Protein AF-A0A6A3MGY8-F1 (afdb_monomer)

Solvent-accessible surface area (backbone atoms only — not comparable to full-atom values): 13349 Å² total; per-residue (Å²): 135,86,80,71,83,71,54,67,68,62,52,30,49,70,47,16,52,57,43,25,58,53,45,18,54,54,49,41,52,39,61,34,46,89,49,63,68,60,28,50,51,50,48,53,50,50,52,51,53,49,49,52,50,51,54,49,52,46,49,52,52,48,51,54,52,52,56,51,48,56,52,49,55,51,58,50,54,75,68,49,79,80,91,70,89,82,92,78,92,76,94,71,95,71,90,69,69,61,62,59,50,51,53,52,51,52,52,51,51,51,52,47,50,55,49,48,55,52,52,36,44,51,51,48,47,44,52,54,29,42,55,55,17,51,59,48,14,52,53,46,24,53,48,47,52,65,77,48,54,86,36,72,82,53,39,76,51,39,72,96,78,62,83,77,47,74,64,59,56,50,55,48,52,51,53,36,49,52,53,50,49,49,47,53,53,51,47,55,51,50,52,51,51,48,53,50,53,37,45,75,67,69,52,67,77,64,79,70,84,80,48,62,69,56,49,51,50,52,50,52,50,49,48,52,48,52,51,47,52,52,51,56,76,71,72,118

Radius of gyration: 27.04 Å; Cα contacts (8 Å, |Δi|>4): 137; chains: 1; bounding box: 71×33×88 Å

Mean predicted aligned error: 12.29 Å

Structure (mmCIF, N/CA/C/O backbone):
data_AF-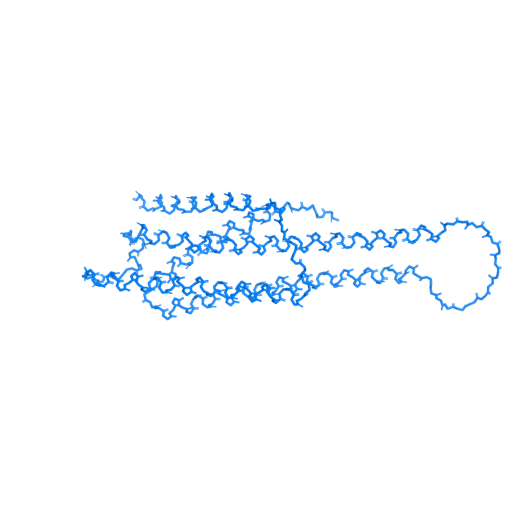A0A6A3MGY8-F1
#
_entry.id   AF-A0A6A3MGY8-F1
#
loop_
_atom_site.group_PDB
_atom_site.id
_atom_site.type_symbol
_atom_site.label_atom_id
_atom_site.label_alt_id
_atom_site.label_comp_id
_atom_site.label_asym_id
_atom_site.label_entity_id
_atom_site.label_seq_id
_atom_site.pdbx_PDB_ins_code
_atom_site.Cartn_x
_atom_site.Cartn_y
_atom_site.Cartn_z
_atom_site.occupancy
_atom_site.B_iso_or_equiv
_atom_site.auth_seq_id
_atom_site.auth_comp_id
_atom_site.auth_asym_id
_atom_site.auth_atom_id
_atom_site.pdbx_PDB_model_num
ATOM 1 N N . MET A 1 1 ? -9.028 15.185 25.718 1.00 32.03 1 MET A N 1
ATOM 2 C CA . MET A 1 1 ? -8.570 15.565 24.361 1.00 32.03 1 MET A CA 1
ATOM 3 C C . MET A 1 1 ? -9.401 14.822 23.317 1.00 32.03 1 MET A C 1
ATOM 5 O O . MET A 1 1 ? -9.242 13.617 23.163 1.00 32.03 1 MET A O 1
ATOM 9 N N . LYS A 1 2 ? -10.343 15.509 22.655 1.00 36.09 2 LYS A N 1
ATOM 10 C CA . LYS A 1 2 ? -11.139 14.957 21.544 1.00 36.09 2 LYS A CA 1
ATOM 11 C C . LYS A 1 2 ? -10.219 14.821 20.324 1.00 36.09 2 LYS A C 1
ATOM 13 O O . LYS A 1 2 ? -9.968 15.813 19.646 1.00 36.09 2 LYS A O 1
ATOM 18 N N . LYS A 1 3 ? -9.669 13.630 20.059 1.00 41.34 3 LY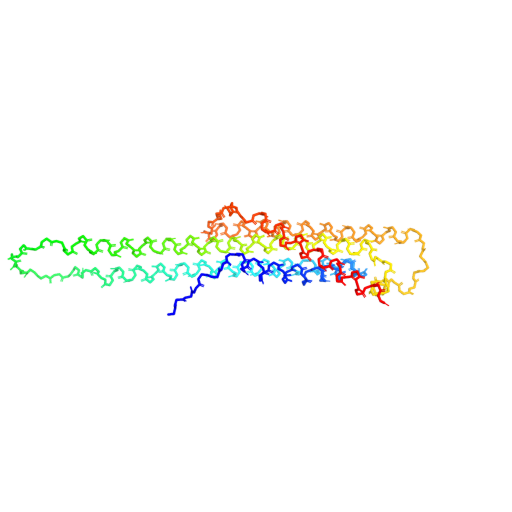S A N 1
ATOM 19 C CA . LYS A 1 3 ? -8.982 13.364 18.784 1.00 41.34 3 LYS A CA 1
ATOM 20 C C . LYS A 1 3 ? -10.039 13.405 17.681 1.00 41.34 3 LYS A C 1
ATOM 22 O O . LYS A 1 3 ? -10.842 12.488 17.545 1.00 41.34 3 LYS A O 1
ATOM 27 N N . ARG A 1 4 ? -10.074 14.536 16.977 1.00 43.31 4 ARG A N 1
ATOM 28 C CA . ARG A 1 4 ? -10.903 14.810 15.804 1.00 43.31 4 ARG A CA 1
ATOM 29 C C . ARG A 1 4 ? -10.720 13.665 14.808 1.00 43.31 4 ARG A C 1
ATOM 31 O O . ARG A 1 4 ? -9.591 13.306 14.486 1.00 43.31 4 ARG A O 1
ATOM 38 N N . ILE A 1 5 ? -11.832 13.093 14.370 1.00 48.16 5 ILE A N 1
ATOM 39 C CA . ILE A 1 5 ? -11.904 12.072 13.326 1.00 48.16 5 ILE A CA 1
ATOM 40 C C . ILE A 1 5 ? -11.185 12.640 12.086 1.00 48.16 5 ILE A C 1
ATOM 42 O O . ILE A 1 5 ? -11.682 13.573 11.458 1.00 48.16 5 ILE A O 1
ATOM 46 N N . ARG A 1 6 ? -9.969 12.159 11.783 1.00 60.69 6 ARG A N 1
ATOM 47 C CA . ARG A 1 6 ? -9.237 12.536 10.562 1.00 60.69 6 ARG A CA 1
ATOM 48 C C . ARG A 1 6 ? -9.955 11.836 9.411 1.00 60.69 6 ARG A C 1
ATOM 50 O O . ARG A 1 6 ? -10.159 10.632 9.482 1.00 60.69 6 ARG A O 1
ATOM 57 N N . SER A 1 7 ? -10.431 12.576 8.411 1.00 79.81 7 SER A N 1
ATOM 58 C CA . SER A 1 7 ? -11.196 12.007 7.288 1.00 79.81 7 SER A CA 1
ATOM 59 C C . SER A 1 7 ? -10.481 10.787 6.687 1.00 79.81 7 SER A C 1
ATOM 61 O O . SER A 1 7 ? -9.269 10.850 6.481 1.00 79.81 7 SER A O 1
ATOM 63 N N . ILE A 1 8 ? -11.218 9.704 6.392 1.00 78.94 8 ILE A N 1
ATOM 64 C CA . ILE A 1 8 ? -10.682 8.496 5.727 1.00 78.94 8 ILE A CA 1
ATOM 65 C C . ILE A 1 8 ? -9.918 8.891 4.454 1.00 78.94 8 ILE A C 1
ATOM 67 O O . ILE A 1 8 ? -8.829 8.399 4.203 1.00 78.94 8 ILE A O 1
ATOM 71 N N . ARG A 1 9 ? -10.413 9.892 3.718 1.00 82.38 9 ARG A N 1
ATOM 72 C CA . ARG A 1 9 ? -9.752 10.419 2.515 1.00 82.38 9 ARG A CA 1
ATOM 73 C C . ARG A 1 9 ? -8.361 10.993 2.797 1.00 82.38 9 ARG A C 1
ATOM 75 O O . ARG A 1 9 ? -7.424 10.725 2.061 1.00 82.38 9 ARG A O 1
ATOM 82 N N . VAL A 1 1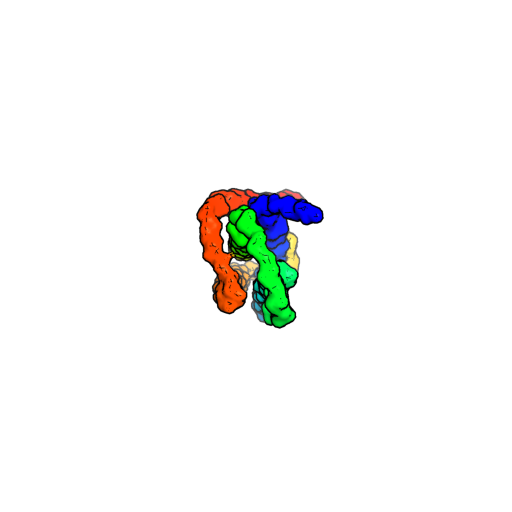0 ? -8.213 11.755 3.882 1.00 82.81 10 VAL A N 1
ATOM 83 C CA . VAL A 1 10 ? -6.921 12.338 4.298 1.00 82.81 10 VAL A CA 1
ATOM 84 C C . VAL A 1 10 ? -5.961 11.250 4.775 1.00 82.81 10 VAL A C 1
ATOM 86 O O . VAL A 1 10 ? -4.752 11.364 4.610 1.00 82.81 10 VAL A O 1
ATOM 89 N N . MET A 1 11 ? -6.494 10.198 5.392 1.00 84.00 11 MET A N 1
ATOM 90 C CA . MET A 1 11 ? -5.731 9.011 5.757 1.00 84.00 11 MET A CA 1
ATOM 91 C C . MET A 1 11 ? -5.192 8.322 4.489 1.00 84.00 11 MET A C 1
ATOM 93 O O . MET A 1 11 ? -3.976 8.206 4.375 1.00 84.00 11 MET A O 1
ATOM 97 N N . CYS A 1 12 ? -6.038 8.030 3.495 1.00 82.38 12 CYS A N 1
ATOM 98 C CA . CYS A 1 12 ? -5.612 7.429 2.225 1.00 82.38 12 CYS A CA 1
ATOM 99 C C . CYS A 1 12 ? -4.591 8.278 1.455 1.00 82.38 12 CYS A C 1
ATOM 101 O O . CYS A 1 12 ? -3.660 7.715 0.902 1.00 82.38 12 CYS A O 1
ATOM 103 N N . ILE A 1 13 ? -4.713 9.612 1.448 1.00 82.94 13 ILE A N 1
ATOM 104 C CA . ILE A 1 13 ? -3.703 10.493 0.825 1.00 82.94 13 ILE A CA 1
ATOM 105 C C . ILE A 1 13 ? -2.345 10.341 1.518 1.00 82.94 13 ILE A C 1
ATOM 107 O O . ILE A 1 13 ? -1.324 10.216 0.855 1.00 82.94 13 ILE A O 1
ATOM 111 N N . LEU A 1 14 ? -2.332 10.354 2.854 1.00 84.81 14 LEU A N 1
ATOM 112 C CA . LEU A 1 14 ? -1.093 10.353 3.635 1.00 84.81 14 LEU A CA 1
ATOM 113 C C . LEU A 1 14 ? -0.379 9.002 3.681 1.00 84.81 14 LEU A C 1
ATOM 115 O O . LEU A 1 14 ? 0.791 8.977 4.043 1.00 84.81 14 LEU A O 1
ATOM 119 N N . VAL A 1 15 ? -1.070 7.916 3.348 1.00 84.81 15 VAL A N 1
ATOM 120 C CA . VAL A 1 15 ? -0.456 6.593 3.181 1.00 84.81 15 VAL A CA 1
ATOM 121 C C . VAL A 1 15 ? -0.160 6.356 1.706 1.00 84.81 15 VAL A C 1
ATOM 123 O O . VAL A 1 15 ? 0.994 6.244 1.326 1.00 84.81 15 VAL A O 1
ATOM 126 N N . GLY A 1 16 ? -1.180 6.434 0.854 1.00 83.19 16 GLY A N 1
ATOM 127 C CA . GLY A 1 16 ? -1.066 6.049 -0.543 1.00 83.19 16 GLY A CA 1
ATOM 128 C C . GLY A 1 16 ? -0.133 6.923 -1.386 1.00 83.19 16 GLY A C 1
ATOM 129 O O . GLY A 1 16 ? 0.594 6.387 -2.211 1.00 83.19 16 GLY A O 1
ATOM 130 N N . VAL A 1 17 ? -0.110 8.252 -1.205 1.00 83.56 17 VAL A N 1
ATOM 131 C CA . VAL A 1 17 ? 0.756 9.116 -2.039 1.00 83.56 17 VAL A CA 1
ATOM 132 C C . VAL A 1 17 ? 2.243 8.862 -1.759 1.00 83.56 17 VAL A C 1
ATOM 134 O O . VAL A 1 17 ? 2.977 8.621 -2.719 1.00 83.56 17 VAL A O 1
ATOM 137 N N . PRO A 1 18 ? 2.718 8.869 -0.495 1.00 84.81 18 PRO A N 1
ATOM 138 C CA . PRO A 1 18 ? 4.096 8.488 -0.197 1.00 84.81 18 PRO A CA 1
ATOM 139 C C . PRO A 1 18 ? 4.448 7.070 -0.650 1.00 84.81 18 PRO A C 1
ATOM 141 O O . PRO A 1 18 ? 5.521 6.910 -1.227 1.00 84.81 18 PRO A O 1
ATOM 144 N N . THR A 1 19 ? 3.560 6.084 -0.448 1.00 87.12 19 THR A N 1
ATOM 145 C CA . THR A 1 19 ? 3.790 4.699 -0.893 1.00 87.12 19 THR A CA 1
ATOM 146 C C . THR A 1 19 ? 4.026 4.654 -2.402 1.00 87.12 19 THR A C 1
ATOM 148 O O . THR A 1 19 ? 5.081 4.194 -2.822 1.00 87.12 19 THR A O 1
ATOM 151 N N . VAL A 1 20 ? 3.149 5.253 -3.230 1.00 84.44 20 VAL A N 1
ATOM 152 C CA . VAL A 1 20 ? 3.359 5.286 -4.693 1.00 84.44 20 VAL A CA 1
ATOM 153 C C . VAL A 1 20 ? 4.719 5.892 -5.050 1.00 84.44 20 VAL A C 1
ATOM 155 O O . VAL A 1 20 ? 5.437 5.342 -5.885 1.00 84.44 20 VAL A O 1
ATOM 158 N N . LEU A 1 21 ? 5.082 7.028 -4.448 1.00 83.25 21 LEU A N 1
ATOM 159 C CA . LEU A 1 21 ? 6.309 7.746 -4.800 1.00 83.25 21 LEU A CA 1
ATOM 160 C C . LEU A 1 21 ? 7.573 6.980 -4.394 1.00 83.25 21 LEU A C 1
ATOM 162 O O . LEU A 1 21 ? 8.485 6.858 -5.208 1.00 83.25 21 LEU A O 1
ATOM 166 N N . ILE A 1 22 ? 7.634 6.466 -3.165 1.00 85.81 22 ILE A N 1
ATOM 167 C CA . ILE A 1 22 ? 8.816 5.769 -2.640 1.00 85.81 22 ILE A CA 1
ATOM 168 C C . ILE A 1 22 ? 8.974 4.409 -3.325 1.00 85.81 22 ILE A C 1
ATOM 170 O O . ILE A 1 22 ? 10.058 4.099 -3.827 1.00 85.81 22 ILE A O 1
ATOM 174 N N . ASP A 1 23 ? 7.893 3.638 -3.427 1.00 86.56 23 ASP A N 1
ATOM 175 C CA . ASP A 1 23 ? 7.941 2.294 -3.998 1.00 86.56 23 ASP A CA 1
ATOM 176 C C . ASP A 1 23 ? 8.249 2.321 -5.484 1.00 86.56 23 ASP A C 1
ATOM 178 O O . ASP A 1 23 ? 8.998 1.472 -5.963 1.00 86.56 23 ASP A O 1
ATOM 182 N N . THR A 1 24 ? 7.738 3.313 -6.223 1.00 83.75 24 THR A N 1
ATOM 183 C CA . THR A 1 24 ? 8.068 3.435 -7.649 1.00 83.75 24 THR A CA 1
ATOM 184 C C . THR A 1 24 ? 9.578 3.568 -7.826 1.00 83.75 24 THR A C 1
ATOM 186 O O . THR A 1 24 ? 10.160 2.868 -8.652 1.00 83.75 24 THR A O 1
ATOM 189 N N . GLN A 1 25 ? 10.231 4.419 -7.029 1.00 83.44 25 GLN A N 1
ATOM 190 C CA . GLN A 1 25 ? 11.680 4.607 -7.120 1.00 83.44 25 GLN A CA 1
ATOM 191 C C . GLN A 1 25 ? 12.437 3.344 -6.710 1.00 83.44 25 GLN A C 1
ATOM 193 O O . GLN A 1 25 ? 13.367 2.921 -7.397 1.00 83.44 25 GLN A O 1
ATOM 198 N N . ALA A 1 26 ? 12.013 2.699 -5.626 1.00 84.69 26 ALA A N 1
ATOM 199 C CA . ALA A 1 26 ? 12.670 1.499 -5.138 1.00 84.69 26 ALA A CA 1
ATOM 200 C C . ALA A 1 26 ? 12.542 0.323 -6.133 1.00 84.69 26 ALA A C 1
ATOM 202 O O . ALA A 1 26 ? 13.524 -0.372 -6.402 1.00 84.69 26 ALA A O 1
ATOM 203 N N . ARG A 1 27 ? 11.374 0.154 -6.770 1.00 83.69 27 ARG A N 1
ATOM 204 C CA . ARG A 1 27 ? 11.143 -0.866 -7.808 1.00 83.69 27 ARG A CA 1
ATOM 205 C C . ARG A 1 27 ? 11.904 -0.562 -9.100 1.00 83.69 27 ARG A C 1
ATOM 207 O O . ARG A 1 27 ? 12.469 -1.484 -9.683 1.00 83.69 27 ARG A O 1
ATOM 214 N N . ILE A 1 28 ? 12.016 0.707 -9.508 1.00 81.31 28 ILE A N 1
ATOM 215 C CA . ILE A 1 28 ? 12.873 1.119 -10.636 1.00 81.31 28 ILE A CA 1
ATOM 216 C C . ILE A 1 28 ? 14.336 0.721 -10.392 1.00 81.31 28 ILE A C 1
ATOM 218 O O . ILE A 1 28 ? 14.987 0.197 -11.296 1.00 81.31 28 ILE A O 1
ATOM 222 N N . VAL A 1 29 ? 14.847 0.923 -9.172 1.00 80.75 29 VAL A N 1
ATOM 223 C CA . VAL A 1 29 ? 16.209 0.510 -8.802 1.00 80.75 29 VAL A CA 1
ATOM 224 C C . VAL A 1 29 ? 16.357 -1.010 -8.872 1.00 80.75 29 VAL A C 1
ATOM 226 O O . VAL A 1 29 ? 17.306 -1.479 -9.498 1.00 80.75 29 VAL A O 1
ATOM 229 N N . LEU A 1 30 ? 15.414 -1.778 -8.306 1.00 81.12 30 LEU A N 1
ATOM 230 C CA . LEU A 1 30 ? 15.434 -3.249 -8.334 1.00 81.12 30 LEU A CA 1
ATOM 231 C C . LEU A 1 30 ? 15.401 -3.810 -9.764 1.00 81.12 30 LEU A C 1
ATOM 233 O O . LEU A 1 30 ? 16.219 -4.660 -10.110 1.00 81.12 30 LEU A O 1
ATOM 237 N N . LEU A 1 31 ? 14.513 -3.292 -10.616 1.00 76.69 31 LEU A N 1
ATOM 238 C CA . LEU A 1 31 ? 14.403 -3.662 -12.035 1.00 76.69 31 LEU A CA 1
ATOM 239 C C . LEU A 1 31 ? 15.609 -3.194 -12.870 1.00 76.69 31 LEU A C 1
ATOM 241 O O . LEU A 1 31 ? 15.845 -3.677 -13.980 1.00 76.69 31 LEU A O 1
ATOM 245 N N . GLY A 1 32 ? 16.373 -2.235 -12.353 1.00 70.00 32 GLY A N 1
ATOM 246 C CA . GLY A 1 32 ? 17.630 -1.777 -12.923 1.00 70.00 32 GLY A CA 1
ATOM 247 C C . GLY A 1 32 ? 18.851 -2.602 -12.514 1.00 70.00 32 GLY A C 1
ATOM 248 O O . GLY A 1 32 ? 19.909 -2.457 -13.127 1.00 70.00 32 GLY A O 1
ATOM 249 N N . MET A 1 33 ? 18.754 -3.452 -11.487 1.00 73.06 33 MET A N 1
ATOM 250 C CA . MET A 1 33 ? 19.914 -4.180 -10.976 1.00 73.06 33 MET A CA 1
ATOM 251 C C . MET A 1 33 ? 20.448 -5.186 -11.998 1.00 73.06 33 MET A C 1
ATOM 253 O O . MET A 1 33 ? 19.713 -5.953 -12.613 1.00 73.06 33 MET A O 1
ATOM 257 N N . LYS A 1 34 ? 21.777 -5.237 -12.119 1.00 66.12 34 LYS A N 1
ATOM 258 C CA . LYS A 1 34 ? 22.478 -6.166 -13.017 1.00 66.12 34 LYS A CA 1
ATOM 259 C C . LYS A 1 34 ? 22.382 -7.629 -12.561 1.00 66.12 34 LYS A C 1
ATOM 261 O O . LYS A 1 34 ? 22.431 -8.528 -13.394 1.00 66.12 34 LYS A O 1
ATOM 266 N N . ASN A 1 35 ? 22.298 -7.868 -11.251 1.00 75.44 35 ASN A N 1
ATOM 267 C CA . ASN A 1 35 ? 22.223 -9.211 -10.683 1.00 75.44 35 ASN A CA 1
ATOM 268 C C . ASN A 1 35 ? 20.776 -9.550 -10.309 1.00 75.44 35 ASN A C 1
ATOM 270 O O . ASN A 1 35 ? 20.233 -8.992 -9.355 1.00 75.44 35 ASN A O 1
ATOM 274 N N . THR A 1 36 ? 20.198 -10.506 -11.030 1.00 73.81 36 THR A N 1
ATOM 275 C CA . THR A 1 36 ? 18.837 -11.017 -10.818 1.00 73.81 36 THR A CA 1
ATOM 276 C C . THR A 1 36 ? 18.640 -11.574 -9.422 1.00 73.81 36 THR A C 1
ATOM 278 O O . THR A 1 36 ? 17.610 -11.325 -8.806 1.00 73.81 36 THR A O 1
ATOM 281 N N . GLY A 1 37 ? 19.658 -12.245 -8.874 1.00 77.75 37 GLY A N 1
ATOM 282 C CA . GLY A 1 37 ? 19.619 -12.765 -7.511 1.00 77.75 37 GLY A CA 1
ATOM 283 C C . GLY A 1 37 ? 19.485 -11.651 -6.474 1.00 77.75 37 GLY A C 1
ATOM 284 O O . GLY A 1 37 ? 18.690 -11.764 -5.550 1.00 77.75 37 GLY A O 1
ATOM 285 N N . MET A 1 38 ? 20.196 -10.534 -6.655 1.00 80.38 38 MET A N 1
ATOM 286 C CA . MET A 1 38 ? 20.090 -9.388 -5.744 1.00 80.38 38 MET A CA 1
ATOM 287 C C . MET A 1 38 ? 18.752 -8.655 -5.888 1.00 80.38 38 MET A C 1
ATOM 289 O O . MET A 1 38 ? 18.190 -8.234 -4.881 1.00 80.38 38 MET A O 1
ATOM 293 N N . ALA A 1 39 ? 18.219 -8.541 -7.109 1.00 81.69 39 ALA A N 1
ATOM 294 C CA . ALA A 1 39 ? 16.891 -7.973 -7.343 1.00 81.69 39 ALA A CA 1
ATOM 295 C C . ALA A 1 39 ? 15.781 -8.834 -6.715 1.00 81.69 39 ALA A C 1
ATOM 297 O O . ALA A 1 39 ? 14.862 -8.310 -6.080 1.00 81.69 39 ALA A O 1
ATOM 298 N N . ALA A 1 40 ? 15.895 -10.160 -6.835 1.00 81.19 40 ALA A N 1
ATOM 299 C CA . ALA A 1 40 ? 14.987 -11.109 -6.203 1.00 81.19 40 ALA A CA 1
ATOM 300 C C . ALA A 1 40 ? 15.072 -11.018 -4.673 1.00 81.19 40 ALA A C 1
ATOM 302 O O . ALA A 1 40 ? 14.047 -10.857 -4.018 1.00 81.19 40 ALA A O 1
ATOM 303 N N . VAL A 1 41 ? 16.282 -11.023 -4.098 1.00 87.38 41 VAL A N 1
ATOM 304 C CA . VAL A 1 41 ? 16.487 -10.831 -2.650 1.00 87.38 41 VAL A CA 1
ATOM 305 C C . VAL A 1 41 ? 15.887 -9.506 -2.177 1.00 87.38 41 VAL A C 1
ATOM 307 O O . VAL A 1 41 ? 15.220 -9.486 -1.148 1.00 87.38 41 VAL A O 1
ATOM 310 N N . GLY A 1 42 ? 16.062 -8.417 -2.930 1.00 83.88 42 GLY A N 1
ATOM 311 C CA . GLY A 1 42 ? 15.450 -7.124 -2.618 1.00 83.88 42 GLY A CA 1
ATOM 312 C C . GLY A 1 42 ? 13.918 -7.161 -2.641 1.00 83.88 42 GLY A C 1
ATOM 313 O O . GLY A 1 42 ? 13.283 -6.600 -1.751 1.00 83.88 42 GLY A O 1
ATOM 314 N N . THR A 1 43 ? 13.331 -7.891 -3.594 1.00 85.75 43 THR A N 1
ATOM 315 C CA . THR A 1 43 ? 11.876 -8.111 -3.681 1.00 85.75 43 THR A CA 1
ATOM 316 C C . THR A 1 43 ? 11.359 -8.887 -2.466 1.00 85.75 43 THR A C 1
ATOM 318 O O . THR A 1 43 ? 10.398 -8.470 -1.825 1.00 85.75 43 THR A O 1
ATOM 321 N N . PHE A 1 44 ? 12.041 -9.967 -2.072 1.00 87.75 44 PHE A N 1
ATOM 322 C CA . PHE A 1 44 ? 11.687 -10.721 -0.864 1.00 87.75 44 PHE A CA 1
ATOM 323 C C . PHE A 1 44 ? 11.909 -9.922 0.428 1.00 87.75 44 PHE A C 1
ATOM 325 O O . PHE A 1 44 ? 11.151 -10.077 1.383 1.00 87.75 44 PHE A O 1
ATOM 332 N N . ALA A 1 45 ? 12.927 -9.061 0.476 1.00 88.19 45 ALA A N 1
ATOM 333 C CA . ALA A 1 45 ? 13.184 -8.205 1.629 1.00 88.19 45 ALA A CA 1
ATOM 334 C C . ALA A 1 45 ? 12.076 -7.157 1.820 1.00 88.19 45 ALA A C 1
ATOM 336 O O . ALA A 1 45 ? 11.633 -6.954 2.949 1.00 88.19 45 ALA A O 1
ATOM 337 N N . MET A 1 46 ? 11.597 -6.536 0.734 1.00 87.56 46 MET A N 1
ATOM 338 C CA . MET A 1 46 ? 10.431 -5.644 0.779 1.00 87.56 46 MET A CA 1
ATOM 339 C C . MET A 1 46 ? 9.192 -6.375 1.286 1.00 87.56 46 MET A C 1
ATOM 341 O O . MET A 1 46 ? 8.597 -5.938 2.266 1.00 87.56 46 MET A O 1
ATOM 345 N N . ALA A 1 47 ? 8.889 -7.533 0.701 1.00 86.69 47 ALA A N 1
ATOM 346 C CA . ALA A 1 47 ? 7.775 -8.379 1.114 1.00 86.69 47 ALA A CA 1
ATOM 347 C C . ALA A 1 47 ? 7.818 -8.731 2.609 1.00 86.69 47 ALA A C 1
ATOM 349 O O . ALA A 1 47 ? 6.819 -8.639 3.318 1.00 86.69 47 ALA A O 1
ATOM 350 N N . LEU A 1 48 ? 8.992 -9.105 3.128 1.00 88.25 48 LEU A N 1
ATOM 351 C CA . LEU A 1 48 ? 9.139 -9.428 4.544 1.00 88.25 48 LEU A CA 1
ATOM 352 C C . LEU A 1 48 ? 8.878 -8.209 5.437 1.00 88.25 48 LEU A C 1
ATOM 354 O O . LEU A 1 48 ? 8.223 -8.340 6.473 1.00 88.25 48 LEU A O 1
ATOM 358 N N . LEU A 1 49 ? 9.388 -7.034 5.056 1.00 87.62 49 LEU A N 1
ATOM 359 C CA . LEU A 1 49 ? 9.155 -5.794 5.797 1.00 87.62 49 LEU A CA 1
ATOM 360 C C . LEU A 1 49 ? 7.673 -5.420 5.799 1.00 87.62 49 LEU A C 1
ATOM 362 O O . LEU A 1 49 ? 7.146 -5.049 6.849 1.00 87.62 49 LEU A O 1
ATOM 366 N N . GLU A 1 50 ? 7.001 -5.575 4.664 1.00 85.44 50 GLU A N 1
ATOM 367 C CA . GLU A 1 50 ? 5.572 -5.322 4.520 1.00 85.44 50 GLU A CA 1
ATOM 368 C C . GLU A 1 50 ? 4.750 -6.225 5.450 1.00 85.44 50 GLU A C 1
ATOM 370 O O . GLU A 1 50 ? 4.004 -5.717 6.293 1.00 85.44 50 GLU A O 1
ATOM 375 N N . VAL A 1 51 ? 4.973 -7.548 5.412 1.00 85.81 51 VAL A N 1
ATOM 376 C CA . VAL A 1 51 ? 4.316 -8.508 6.320 1.00 85.81 51 VAL A CA 1
ATOM 377 C C . VAL A 1 51 ? 4.556 -8.125 7.779 1.00 85.81 51 VAL A C 1
ATOM 379 O O . VAL A 1 51 ? 3.616 -8.082 8.575 1.00 85.81 51 VAL A O 1
ATOM 382 N N . CYS A 1 52 ? 5.801 -7.811 8.152 1.00 86.50 52 CYS A N 1
ATOM 383 C CA . CYS A 1 52 ? 6.134 -7.406 9.518 1.00 86.50 52 CYS A CA 1
ATOM 384 C C . CYS A 1 52 ? 5.335 -6.170 9.955 1.00 86.50 52 CYS A C 1
ATOM 386 O O . CYS A 1 52 ? 4.794 -6.138 11.064 1.00 86.50 52 CYS A O 1
ATOM 388 N N . VAL A 1 53 ? 5.243 -5.156 9.091 1.00 87.00 53 VAL A N 1
ATOM 389 C CA . VAL A 1 53 ? 4.501 -3.922 9.370 1.00 87.00 53 VAL A CA 1
ATOM 390 C C . VAL A 1 53 ? 2.999 -4.190 9.449 1.00 87.00 53 VAL A C 1
ATOM 392 O O . VAL A 1 53 ? 2.359 -3.692 10.380 1.00 87.00 53 VAL A O 1
ATOM 395 N N . ARG A 1 54 ? 2.431 -4.994 8.542 1.00 85.00 54 ARG A N 1
ATOM 396 C CA . ARG A 1 54 ? 1.002 -5.348 8.554 1.00 85.00 54 ARG A CA 1
ATOM 397 C C . ARG A 1 54 ? 0.627 -6.123 9.812 1.00 85.00 54 ARG A C 1
ATOM 399 O O . ARG A 1 54 ? -0.257 -5.691 10.553 1.00 85.00 54 ARG A O 1
ATOM 406 N N . VAL A 1 55 ? 1.399 -7.152 10.167 1.00 85.00 55 VAL A N 1
ATOM 407 C CA . VAL A 1 55 ? 1.217 -7.909 11.417 1.00 85.00 55 VAL A CA 1
ATOM 408 C C . VAL A 1 55 ? 1.343 -7.003 12.645 1.00 85.00 55 VAL A C 1
ATOM 410 O O . VAL A 1 55 ? 0.518 -7.080 13.558 1.00 85.00 55 VAL A O 1
ATOM 413 N N . ALA A 1 56 ? 2.329 -6.101 12.678 1.00 85.81 56 ALA A N 1
ATOM 414 C CA . ALA A 1 56 ? 2.488 -5.160 13.784 1.00 85.81 56 ALA A CA 1
ATOM 415 C C . ALA A 1 56 ? 1.290 -4.200 13.906 1.00 85.81 56 ALA A C 1
ATOM 417 O O . ALA A 1 56 ? 0.788 -3.980 15.012 1.00 85.81 56 ALA A O 1
ATOM 418 N N . LYS A 1 57 ? 0.791 -3.649 12.789 1.00 86.19 57 LYS A N 1
ATOM 419 C CA . LYS A 1 57 ? -0.402 -2.786 12.772 1.00 86.19 57 LYS A CA 1
ATOM 420 C C . LYS A 1 57 ? -1.637 -3.548 13.257 1.00 86.19 57 LYS A C 1
ATOM 422 O O . LYS A 1 57 ? -2.344 -3.040 14.133 1.00 86.19 57 LYS A O 1
ATOM 427 N N . ALA A 1 58 ? -1.851 -4.764 12.760 1.00 85.00 58 ALA A N 1
ATOM 428 C CA . ALA A 1 58 ? -2.948 -5.636 13.166 1.00 85.00 58 ALA A CA 1
ATOM 429 C C . ALA A 1 58 ? -2.901 -5.925 14.673 1.00 85.00 58 ALA A C 1
ATOM 431 O O . ALA A 1 58 ? -3.882 -5.715 15.391 1.00 85.00 58 ALA A O 1
ATOM 432 N N . PHE A 1 59 ? -1.722 -6.289 15.186 1.00 85.25 59 PHE A N 1
ATOM 433 C CA . PHE A 1 59 ? -1.505 -6.518 16.611 1.00 85.25 59 PHE A CA 1
ATOM 434 C C . PHE A 1 59 ? -1.824 -5.273 17.447 1.00 85.25 59 PHE A C 1
ATOM 436 O O . PHE A 1 59 ? -2.524 -5.366 18.456 1.00 85.25 59 PHE A O 1
ATOM 443 N N . VAL A 1 60 ? -1.373 -4.089 17.021 1.00 87.25 60 VAL A N 1
ATOM 444 C CA . VAL A 1 60 ? -1.670 -2.821 17.706 1.00 87.25 60 VAL A CA 1
ATOM 445 C C . VAL A 1 60 ? -3.175 -2.535 17.730 1.00 87.25 60 VAL A C 1
ATOM 447 O O . VAL A 1 60 ? -3.695 -2.082 18.757 1.00 87.25 60 VAL A O 1
ATOM 450 N N . VAL A 1 61 ? -3.896 -2.802 16.636 1.00 84.81 61 VAL A N 1
ATOM 451 C CA . VAL A 1 61 ? -5.355 -2.628 16.568 1.00 84.81 61 VAL A CA 1
ATOM 452 C C . VAL A 1 61 ? -6.050 -3.585 17.533 1.00 84.81 61 VAL A C 1
ATOM 454 O O . VAL A 1 61 ? -6.779 -3.112 18.412 1.00 84.81 61 VAL A O 1
ATOM 457 N N . THR A 1 62 ? -5.770 -4.885 17.455 1.00 84.19 62 THR A N 1
ATOM 458 C CA . THR A 1 62 ? -6.374 -5.904 18.326 1.00 84.19 62 THR A CA 1
ATOM 459 C C . THR A 1 62 ? -6.062 -5.647 19.799 1.00 84.19 62 THR A C 1
ATOM 461 O O . THR A 1 62 ? -6.961 -5.663 20.644 1.00 84.19 62 THR A O 1
ATOM 464 N N . TYR A 1 63 ? -4.816 -5.291 20.119 1.00 85.81 63 TYR A N 1
ATOM 465 C CA . TYR A 1 63 ? -4.415 -4.909 21.471 1.00 85.81 63 TYR A CA 1
ATOM 466 C C . TYR A 1 63 ? -5.180 -3.676 21.974 1.00 85.81 63 TYR A C 1
ATOM 468 O O . TYR A 1 63 ? -5.633 -3.640 23.121 1.00 85.81 63 TYR A O 1
ATOM 476 N N . SER A 1 64 ? -5.381 -2.667 21.119 1.00 83.38 64 SER A N 1
ATOM 477 C CA . SER A 1 64 ? -6.123 -1.456 21.488 1.00 83.38 64 SER A CA 1
ATOM 478 C C . SER A 1 64 ? -7.606 -1.722 21.772 1.00 83.38 64 SER A C 1
ATOM 480 O O . SER A 1 64 ? -8.166 -1.105 22.685 1.00 83.38 64 SER A O 1
ATOM 482 N N . ILE A 1 65 ? -8.225 -2.654 21.036 1.00 84.19 65 ILE A N 1
ATOM 483 C CA . ILE A 1 65 ? -9.612 -3.086 21.245 1.00 84.19 65 ILE A CA 1
ATOM 484 C C . ILE A 1 65 ? -9.713 -3.826 22.577 1.00 84.19 65 ILE A C 1
ATOM 486 O O . ILE A 1 65 ? -10.492 -3.420 23.442 1.00 84.19 65 ILE A O 1
ATOM 490 N N . ARG A 1 66 ? -8.861 -4.837 22.787 1.00 86.00 66 ARG A N 1
ATOM 491 C CA . ARG A 1 66 ? -8.853 -5.651 24.007 1.00 86.00 66 ARG A CA 1
ATOM 492 C C . ARG A 1 66 ? -8.627 -4.809 25.259 1.00 86.00 66 ARG A C 1
ATOM 494 O O . ARG A 1 66 ? -9.398 -4.894 26.209 1.00 86.00 66 ARG A O 1
ATOM 501 N N . ARG A 1 67 ? -7.633 -3.916 25.243 1.00 85.94 67 ARG A N 1
ATOM 502 C CA . ARG A 1 67 ? -7.351 -3.028 26.380 1.00 85.94 67 ARG A CA 1
ATOM 503 C C . ARG A 1 67 ? -8.566 -2.169 26.740 1.00 85.94 67 ARG A C 1
ATOM 505 O O . ARG A 1 67 ? -8.839 -1.930 27.913 1.00 85.94 67 ARG A O 1
ATOM 512 N N . ARG A 1 68 ? -9.299 -1.675 25.739 1.00 82.50 68 ARG A N 1
ATOM 513 C CA . ARG A 1 68 ? -10.468 -0.816 25.958 1.00 82.50 68 ARG A CA 1
ATOM 514 C C . ARG A 1 68 ? -11.699 -1.601 26.410 1.00 82.50 68 ARG A C 1
ATOM 516 O O . ARG A 1 68 ? -12.456 -1.070 27.220 1.00 82.50 68 ARG A O 1
ATOM 523 N N . GLN A 1 69 ? -11.839 -2.846 25.964 1.00 84.75 69 GLN A N 1
ATOM 524 C CA . GLN A 1 69 ? -12.822 -3.788 26.488 1.00 84.75 69 GLN A CA 1
ATOM 525 C C . GLN A 1 69 ? -12.568 -4.076 27.977 1.00 84.75 69 GLN A C 1
ATOM 527 O O . GLN A 1 69 ? -13.467 -3.884 28.790 1.00 84.75 69 GLN A O 1
ATOM 532 N N . GLU A 1 70 ? -11.325 -4.384 28.364 1.00 85.50 70 GLU A N 1
ATOM 533 C CA . GLU A 1 70 ? -10.951 -4.617 29.769 1.00 85.50 70 GLU A CA 1
ATOM 534 C C . GLU A 1 70 ? -11.232 -3.388 30.661 1.00 85.50 70 GLU A C 1
ATOM 536 O O . GLU A 1 70 ? -11.707 -3.519 31.791 1.00 85.50 70 GLU A O 1
ATOM 541 N N . TYR A 1 71 ? -10.979 -2.165 30.171 1.00 82.62 71 TYR A N 1
ATOM 542 C CA . TYR A 1 71 ? -11.352 -0.939 30.895 1.00 82.62 71 TYR A CA 1
ATOM 543 C C . TYR A 1 71 ? -12.869 -0.774 31.033 1.00 82.62 71 TYR A C 1
ATOM 545 O O . TYR A 1 71 ? -13.338 -0.300 32.072 1.00 82.62 71 TYR A O 1
ATOM 553 N N . LEU A 1 72 ? -13.637 -1.131 30.000 1.00 82.00 72 LEU A N 1
ATOM 554 C CA . LEU A 1 72 ? -15.091 -1.039 30.026 1.00 82.00 72 LEU A CA 1
ATOM 555 C C . LEU A 1 72 ? -15.674 -2.030 31.039 1.00 82.00 72 LEU A C 1
ATOM 557 O O . LEU A 1 72 ? -16.438 -1.603 31.904 1.00 82.00 72 LEU A O 1
ATOM 561 N N . GLU A 1 73 ? -15.243 -3.290 31.000 1.00 81.69 73 GLU A N 1
ATOM 562 C CA . GLU A 1 73 ? -15.643 -4.349 31.936 1.00 81.69 73 GLU A CA 1
ATOM 563 C C . GLU A 1 73 ? -15.335 -3.964 33.388 1.00 81.69 73 GLU A C 1
ATOM 565 O O . GLU A 1 73 ? -16.227 -3.993 34.240 1.00 81.69 73 GLU A O 1
ATOM 570 N N . LYS A 1 74 ? -14.117 -3.472 33.664 1.00 82.12 74 LYS A N 1
ATOM 571 C CA . LYS A 1 74 ? -13.741 -2.953 34.992 1.00 82.12 74 LYS A CA 1
ATOM 572 C C . LYS A 1 74 ? -14.614 -1.771 35.420 1.00 82.12 74 LYS A C 1
ATOM 574 O O . LYS A 1 74 ? -15.000 -1.679 36.582 1.00 82.12 74 LYS A O 1
ATOM 579 N N . SER A 1 75 ? -14.961 -0.871 34.496 1.00 77.62 75 SER A N 1
ATOM 580 C CA . SER A 1 75 ? -15.819 0.284 34.797 1.00 77.62 75 SER A CA 1
ATOM 581 C C . SER A 1 75 ? -17.283 -0.087 35.059 1.00 77.62 75 SER A C 1
ATOM 583 O O . SER A 1 75 ? -17.980 0.656 35.752 1.00 77.62 75 SER A O 1
ATOM 585 N N . ILE A 1 76 ? -17.751 -1.206 34.497 1.00 75.12 76 ILE A N 1
ATOM 586 C CA . ILE A 1 76 ? -19.086 -1.761 34.737 1.00 75.12 76 ILE A CA 1
ATOM 587 C C . ILE A 1 76 ? -19.094 -2.488 36.086 1.00 75.12 76 ILE A C 1
ATOM 589 O O . ILE A 1 76 ? -19.960 -2.202 36.912 1.00 75.12 76 ILE A O 1
ATOM 593 N N . GLN A 1 77 ? -18.093 -3.336 36.360 1.00 74.50 77 GLN A N 1
ATOM 594 C CA . GLN A 1 77 ? -17.961 -4.052 37.636 1.00 74.50 77 GLN A CA 1
ATOM 595 C C . GLN A 1 77 ? -17.780 -3.110 38.831 1.00 74.50 77 GLN A C 1
ATOM 597 O O . GLN A 1 77 ? -18.463 -3.276 39.834 1.00 74.50 77 GLN A O 1
ATOM 602 N N . ALA A 1 78 ? -16.952 -2.064 38.720 1.00 69.81 78 ALA A N 1
ATOM 603 C CA . ALA A 1 78 ? -16.774 -1.072 39.788 1.00 69.81 78 ALA A CA 1
ATOM 604 C C . ALA A 1 78 ? -18.056 -0.277 40.114 1.00 69.81 78 ALA A C 1
ATOM 606 O O . ALA A 1 78 ? -18.138 0.381 41.150 1.00 69.81 78 ALA A O 1
ATOM 607 N N . LYS A 1 79 ? -19.057 -0.306 39.223 1.00 63.25 79 LYS A N 1
ATOM 608 C CA . LYS A 1 79 ? -20.359 0.351 39.402 1.00 63.25 79 LYS A CA 1
ATOM 609 C C . LYS A 1 79 ? -21.466 -0.618 39.840 1.00 63.25 79 LYS A C 1
ATOM 611 O O . LYS A 1 79 ? -22.553 -0.149 40.193 1.00 63.25 79 LYS A O 1
ATOM 616 N N . ALA A 1 80 ? -21.207 -1.928 39.814 1.00 56.91 80 ALA A N 1
ATOM 617 C CA . ALA A 1 80 ? -22.094 -2.953 40.346 1.00 56.91 80 ALA A CA 1
ATOM 618 C C . ALA A 1 80 ? -21.943 -3.001 41.880 1.00 56.91 80 ALA A C 1
ATOM 620 O O . ALA A 1 80 ? -20.817 -3.009 42.378 1.00 56.91 80 ALA A O 1
ATOM 621 N N . PRO A 1 81 ? -23.039 -2.982 42.661 1.00 53.69 81 PRO A N 1
ATOM 622 C CA . PRO A 1 81 ? -22.935 -3.011 44.112 1.00 53.69 81 PRO A CA 1
ATOM 623 C C . PRO A 1 81 ? -22.345 -4.352 44.559 1.00 53.69 81 PRO A C 1
ATOM 625 O O . PRO A 1 81 ? -22.821 -5.415 44.156 1.00 53.69 81 PRO A O 1
ATOM 628 N N . GLY A 1 82 ? -21.310 -4.288 45.399 1.00 49.62 82 GLY A N 1
ATOM 629 C CA . GLY A 1 82 ? -20.747 -5.450 46.071 1.00 49.62 82 GLY A CA 1
ATOM 630 C C . GLY A 1 82 ? -21.851 -6.208 46.800 1.00 49.62 82 GLY A C 1
ATOM 631 O O . GLY A 1 82 ? -22.471 -5.700 47.732 1.00 49.62 82 GLY A O 1
ATOM 632 N N . ARG A 1 83 ? -22.120 -7.429 46.346 1.00 47.50 83 ARG A N 1
ATOM 633 C CA . ARG A 1 83 ? -23.064 -8.344 46.97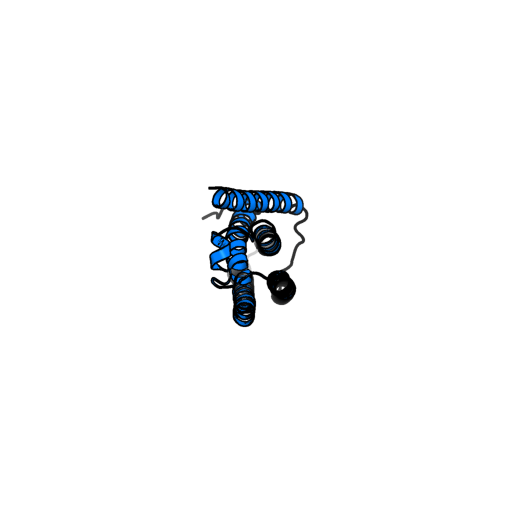9 1.00 47.50 83 ARG A CA 1
ATOM 634 C C . ARG A 1 83 ? -22.349 -9.009 48.156 1.00 47.50 83 ARG A C 1
ATOM 636 O O . ARG A 1 83 ? -21.945 -10.158 48.056 1.00 47.50 83 ARG A O 1
ATOM 643 N N . VAL A 1 84 ? -22.148 -8.278 49.252 1.00 44.72 84 VAL A N 1
ATOM 644 C CA . VAL A 1 84 ? -21.697 -8.863 50.524 1.00 44.72 84 VAL A CA 1
ATOM 645 C C . VAL A 1 84 ? -22.530 -8.291 51.671 1.00 44.72 84 VAL A C 1
ATOM 647 O O . VAL A 1 84 ? -22.335 -7.158 52.088 1.00 44.72 84 VAL A O 1
ATOM 650 N N . GLY A 1 85 ? -23.487 -9.116 52.110 1.00 46.19 85 GLY A N 1
ATOM 651 C CA . GLY A 1 85 ? -23.982 -9.286 53.482 1.00 46.19 85 GLY A CA 1
ATOM 652 C C . GLY A 1 85 ? -24.389 -8.065 54.311 1.00 46.19 85 GLY A C 1
ATOM 653 O O . GLY A 1 85 ? -23.541 -7.338 54.810 1.00 46.19 85 GLY A O 1
ATOM 654 N N . GLY A 1 86 ? -25.686 -7.961 54.626 1.00 38.44 86 GLY A N 1
ATOM 655 C CA . GLY A 1 86 ? -26.140 -7.211 55.803 1.00 38.44 86 GLY A CA 1
ATOM 656 C C . GLY A 1 86 ? -27.522 -6.591 55.659 1.00 38.44 86 GLY A C 1
ATOM 657 O O . GLY A 1 86 ? -27.657 -5.447 55.246 1.00 38.44 86 GLY A O 1
ATOM 658 N N . SER A 1 87 ? -28.547 -7.358 56.019 1.00 46.06 87 SER A N 1
ATOM 659 C CA . SER A 1 87 ? -29.950 -6.947 56.101 1.00 46.06 87 SER A CA 1
ATOM 660 C C . SER A 1 87 ? -30.146 -5.662 56.922 1.00 46.06 87 SER A C 1
ATOM 662 O O . SER A 1 87 ? -29.689 -5.600 58.063 1.00 46.06 87 SER A O 1
ATOM 664 N N . ARG A 1 88 ? -30.882 -4.679 56.383 1.00 40.56 88 ARG A N 1
ATOM 665 C CA . ARG A 1 88 ? -31.834 -3.847 57.143 1.00 40.56 88 ARG A CA 1
ATOM 666 C C . ARG A 1 88 ? -32.818 -3.160 56.196 1.00 40.56 88 ARG A C 1
ATOM 668 O O . ARG A 1 88 ? -32.451 -2.408 55.298 1.00 40.56 88 ARG A O 1
ATOM 675 N N . ILE A 1 89 ? -34.082 -3.491 56.423 1.00 47.41 89 ILE A N 1
ATOM 676 C CA . ILE A 1 89 ? -35.280 -3.038 55.725 1.00 47.41 89 ILE A CA 1
ATOM 677 C C . ILE A 1 89 ? -35.398 -1.510 55.826 1.00 47.41 89 ILE A C 1
ATOM 679 O O . ILE A 1 89 ? -35.381 -0.956 56.922 1.00 47.41 89 ILE A O 1
ATOM 683 N N . SER A 1 90 ? -35.566 -0.841 54.686 1.00 39.53 90 SER A N 1
ATOM 684 C CA . SER A 1 90 ? -36.085 0.526 54.599 1.00 39.53 90 SER A CA 1
ATOM 685 C C . SER A 1 90 ? -36.986 0.611 53.372 1.00 39.53 90 SER A C 1
ATOM 687 O O . SER A 1 90 ? -36.527 0.579 52.229 1.00 39.53 90 SER A O 1
ATOM 689 N N . ILE A 1 91 ? -38.293 0.637 53.627 1.00 50.88 91 ILE A N 1
ATOM 690 C CA . ILE A 1 91 ? -39.330 0.855 52.624 1.00 50.88 91 ILE A CA 1
ATOM 691 C C . ILE A 1 91 ? -39.268 2.332 52.232 1.00 50.88 91 ILE A C 1
ATOM 693 O O . ILE A 1 91 ? -39.688 3.203 52.991 1.00 50.88 91 ILE A O 1
ATOM 697 N N . ARG A 1 92 ? -38.764 2.623 51.031 1.00 40.56 92 ARG A N 1
ATOM 698 C CA . ARG A 1 92 ? -39.044 3.889 50.349 1.00 40.56 92 ARG A CA 1
ATOM 699 C C . ARG A 1 92 ? -39.194 3.631 48.858 1.00 40.56 92 ARG A C 1
ATOM 701 O O . ARG A 1 92 ? -38.225 3.331 48.168 1.00 40.56 92 ARG A O 1
ATOM 708 N N . SER A 1 93 ? -40.423 3.756 48.366 1.00 52.53 93 SER A N 1
ATOM 709 C CA . SER A 1 93 ? -40.712 3.773 46.937 1.00 52.53 93 SER A CA 1
ATOM 710 C C . SER A 1 93 ? -40.086 5.018 46.302 1.00 52.53 93 SER A C 1
ATOM 712 O O . SER A 1 93 ? -40.512 6.142 46.572 1.00 52.53 93 SER A O 1
ATOM 714 N N . SER A 1 94 ? -39.094 4.829 45.436 1.00 44.94 94 SER A N 1
ATOM 715 C CA . SER A 1 94 ? -38.822 5.758 44.341 1.00 44.94 94 SER A CA 1
ATOM 716 C C . SER A 1 94 ? -38.404 4.959 43.109 1.00 44.94 94 SER A C 1
ATOM 718 O O . SER A 1 94 ? -37.404 4.245 43.076 1.00 44.94 94 SER A O 1
ATOM 720 N N . VAL A 1 95 ? -39.264 5.022 42.103 1.00 53.69 95 VAL A N 1
ATOM 721 C CA . VAL A 1 95 ? -39.063 4.445 40.779 1.00 53.69 95 VAL A CA 1
ATOM 722 C C . VAL A 1 95 ? -37.854 5.124 40.103 1.00 53.69 95 VAL A C 1
ATOM 724 O O . VAL A 1 95 ? -37.666 6.335 40.216 1.00 53.69 95 VAL A O 1
ATOM 727 N N . ALA A 1 96 ? -37.067 4.324 39.374 1.00 51.28 96 ALA A N 1
ATOM 728 C CA . ALA A 1 96 ? -36.066 4.703 38.360 1.00 51.28 96 ALA A CA 1
ATOM 729 C C . ALA A 1 96 ? -34.609 5.101 38.742 1.00 51.28 96 ALA A C 1
ATOM 731 O O . ALA A 1 96 ? -34.043 6.003 38.104 1.00 51.28 96 ALA A O 1
ATOM 732 N N . PRO A 1 97 ? -33.907 4.396 39.654 1.00 52.22 97 PRO A N 1
ATOM 733 C CA . PRO A 1 97 ? -32.442 4.330 39.613 1.00 52.22 97 PRO A CA 1
ATOM 734 C C . PRO A 1 97 ? -31.918 3.239 38.656 1.00 52.22 97 PRO A C 1
ATOM 736 O O . PRO A 1 97 ? -30.825 3.399 38.109 1.00 52.22 97 PRO A O 1
ATOM 739 N N . ASP A 1 98 ? -32.688 2.169 38.424 1.00 53.66 98 ASP A N 1
ATOM 740 C CA . ASP A 1 98 ? -32.251 1.007 37.633 1.00 53.66 98 ASP A CA 1
ATOM 741 C C . ASP A 1 98 ? -32.265 1.277 36.121 1.00 53.66 98 ASP A C 1
ATOM 743 O O . ASP A 1 98 ? -31.262 1.050 35.446 1.00 53.66 98 ASP A O 1
ATOM 747 N N . GLU A 1 99 ? -33.326 1.896 35.589 1.00 56.00 99 GLU A N 1
ATOM 748 C CA . GLU A 1 99 ? -33.404 2.247 34.160 1.00 56.00 99 GLU A CA 1
ATOM 749 C C . GLU A 1 99 ? -32.324 3.251 33.734 1.00 56.00 99 GLU A C 1
ATOM 751 O O . GLU A 1 99 ? -31.693 3.100 32.686 1.00 56.00 99 GLU A O 1
ATOM 756 N N . ARG A 1 100 ? -32.031 4.258 34.572 1.00 57.59 100 ARG A N 1
ATOM 757 C CA . ARG A 1 100 ? -30.957 5.225 34.286 1.00 57.59 100 ARG A CA 1
ATOM 758 C C . ARG A 1 100 ? -29.579 4.560 34.269 1.00 57.59 100 ARG A C 1
ATOM 760 O O . ARG A 1 100 ? -28.745 4.926 33.440 1.00 57.59 100 ARG A O 1
ATOM 767 N N . ARG A 1 101 ? -29.325 3.576 35.140 1.00 59.34 101 ARG A N 1
ATOM 768 C CA . ARG A 1 101 ? -28.061 2.817 35.157 1.00 59.34 101 ARG A CA 1
ATOM 769 C C . ARG A 1 101 ? -27.948 1.877 33.964 1.00 59.34 101 ARG A C 1
ATOM 771 O O . ARG A 1 101 ? -26.895 1.874 33.327 1.00 59.34 101 ARG A O 1
ATOM 778 N N . LEU A 1 102 ? -29.023 1.162 33.630 1.00 61.28 102 LEU A N 1
ATOM 779 C CA . LEU A 1 102 ? -29.086 0.289 32.462 1.00 61.28 102 LEU A CA 1
ATOM 780 C C . LEU A 1 102 ? -28.839 1.093 31.176 1.00 61.28 102 LEU A C 1
ATOM 782 O O . LEU A 1 102 ? -27.960 0.736 30.396 1.00 61.28 102 LEU A O 1
ATOM 786 N N . SER A 1 103 ? -29.486 2.258 31.025 1.00 68.06 103 SER A N 1
ATOM 787 C CA . SER A 1 103 ? -29.263 3.155 29.879 1.00 68.06 103 SER A CA 1
ATOM 788 C C . SER A 1 103 ? -27.815 3.662 29.788 1.0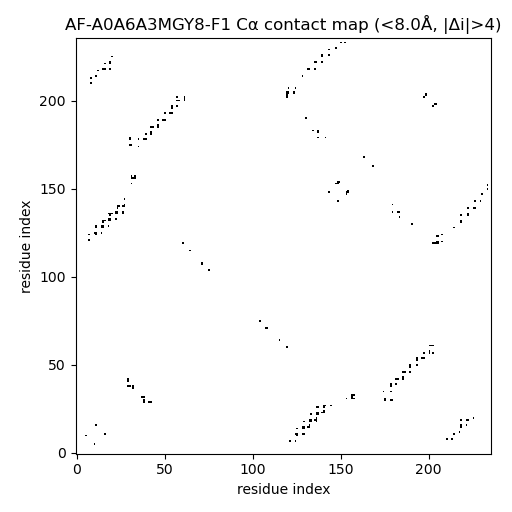0 68.06 103 SER A C 1
ATOM 790 O O . SER A 1 103 ? -27.265 3.788 28.696 1.00 68.06 103 SER A O 1
ATOM 792 N N . SER A 1 104 ? -27.149 3.895 30.928 1.00 72.19 104 SER A N 1
ATOM 793 C CA . SER A 1 104 ? -25.755 4.349 30.970 1.00 72.19 104 SER A CA 1
ATOM 794 C C . SER A 1 104 ? -24.760 3.248 30.588 1.00 72.19 104 SER A C 1
ATOM 796 O O . SER A 1 104 ? -23.744 3.557 29.963 1.00 72.19 104 SER A O 1
ATOM 798 N N . VAL A 1 105 ? -25.017 1.990 30.960 1.00 73.81 105 VAL A N 1
ATOM 799 C CA . VAL A 1 105 ? -24.184 0.838 30.570 1.00 73.81 105 VAL A CA 1
ATOM 800 C C . VAL A 1 105 ? -24.381 0.526 29.089 1.00 73.81 105 VAL A C 1
ATOM 802 O O . VAL A 1 105 ? -23.396 0.462 28.355 1.00 73.81 105 VAL A O 1
ATOM 805 N N . VAL A 1 106 ? -25.637 0.456 28.637 1.00 76.56 106 VAL A N 1
ATOM 806 C CA . VAL A 1 106 ? -25.992 0.255 27.224 1.00 76.56 106 VAL A CA 1
ATOM 807 C C . VAL A 1 106 ? -25.393 1.359 26.351 1.00 76.56 106 VAL A C 1
ATOM 809 O O . VAL A 1 106 ? -24.769 1.063 25.339 1.00 76.56 106 VAL A O 1
ATOM 812 N N . GLY A 1 107 ? -25.470 2.626 26.773 1.00 77.94 107 GLY A N 1
ATOM 813 C CA . GLY A 1 107 ? -24.865 3.744 26.043 1.00 77.94 107 GLY A CA 1
ATOM 814 C C . GLY A 1 107 ? -23.336 3.671 25.949 1.00 77.94 107 GLY A C 1
ATOM 815 O O . GLY A 1 107 ? -22.763 4.018 24.916 1.00 77.94 107 GLY A O 1
ATOM 816 N N . LYS A 1 108 ? -22.648 3.187 26.994 1.00 78.12 108 LYS A N 1
ATOM 817 C CA . LYS A 1 108 ? -21.189 2.978 26.951 1.00 78.12 108 LYS A CA 1
ATOM 818 C C . LYS A 1 108 ? -20.795 1.813 26.047 1.00 78.12 108 LYS A C 1
ATOM 820 O O . LYS A 1 108 ? -19.798 1.928 25.339 1.00 78.12 108 LYS A O 1
ATOM 825 N N . GLN A 1 109 ? -21.554 0.721 26.079 1.00 80.44 109 GLN A N 1
ATOM 826 C CA . GLN A 1 109 ? -21.310 -0.449 25.241 1.00 80.44 109 GLN A CA 1
ATOM 827 C C . GLN A 1 109 ? -21.577 -0.131 23.769 1.00 80.44 109 GLN A C 1
ATOM 829 O O . GLN A 1 109 ? -20.705 -0.350 22.937 1.00 80.44 109 GLN A O 1
ATOM 834 N N . LEU A 1 110 ? -22.693 0.536 23.464 1.00 82.81 110 LEU A N 1
ATOM 835 C CA . LEU A 1 110 ? -22.992 1.033 22.121 1.00 82.81 110 LEU A CA 1
ATOM 836 C C . LEU A 1 110 ? -21.904 1.992 21.610 1.00 82.81 110 LEU A C 1
ATOM 838 O O . LEU A 1 110 ? -21.465 1.889 20.468 1.00 82.81 110 LEU A O 1
ATOM 842 N N . GLY A 1 111 ? -21.418 2.903 22.460 1.00 82.56 111 GLY A N 1
ATOM 843 C CA . GLY A 1 111 ? -20.319 3.805 22.105 1.00 82.56 111 GLY A CA 1
ATOM 844 C C . GLY A 1 111 ? -18.986 3.089 21.858 1.00 82.56 111 GLY A C 1
ATOM 845 O O . GLY A 1 111 ? -18.197 3.539 21.026 1.00 82.56 111 GLY A O 1
ATOM 846 N N . PHE A 1 112 ? -18.725 1.983 22.561 1.00 83.75 112 PHE A N 1
ATOM 847 C CA . PHE A 1 112 ? -17.564 1.132 22.313 1.00 83.75 112 PHE A CA 1
ATOM 848 C C . PHE A 1 112 ? -17.683 0.395 20.978 1.00 83.75 112 PHE A C 1
ATOM 850 O O . PHE A 1 112 ? -16.730 0.452 20.205 1.00 83.75 112 PHE A O 1
ATOM 857 N N . GLU A 1 113 ? -18.837 -0.207 20.679 1.00 81.69 113 GLU A N 1
ATOM 858 C CA . GLU A 1 113 ? -19.067 -0.897 19.402 1.00 81.69 113 GLU A CA 1
ATOM 859 C C . GLU A 1 113 ? -18.941 0.063 18.216 1.00 81.69 113 GLU A C 1
ATOM 861 O O . GLU A 1 113 ? -18.201 -0.201 17.271 1.00 81.69 113 GLU A O 1
ATOM 866 N N . LEU A 1 114 ? -19.550 1.251 18.300 1.00 83.88 114 LEU A N 1
ATOM 867 C CA . LEU A 1 114 ? -19.402 2.286 17.271 1.00 83.88 114 LEU A CA 1
ATOM 868 C C . LEU A 1 114 ? -17.938 2.700 17.075 1.00 83.88 114 LEU A C 1
ATOM 870 O O . LEU A 1 114 ? -17.477 2.856 15.944 1.00 83.88 114 LEU A O 1
ATOM 874 N N . TRP A 1 115 ? -17.187 2.867 18.168 1.00 84.81 115 TRP A N 1
ATOM 875 C CA . TRP A 1 115 ? -15.762 3.184 18.095 1.00 84.81 115 TRP A CA 1
ATOM 876 C C . TRP A 1 115 ? -14.945 2.036 17.491 1.00 84.81 115 TRP A C 1
ATOM 878 O O . TRP A 1 115 ? -14.039 2.298 16.699 1.00 84.81 115 TRP A O 1
ATOM 888 N N . ARG A 1 116 ? -15.257 0.785 17.848 1.00 82.88 116 ARG A N 1
ATOM 889 C CA . ARG A 1 116 ? -14.605 -0.423 17.333 1.00 82.88 116 ARG A CA 1
ATOM 890 C C . ARG A 1 116 ? -14.821 -0.539 15.827 1.00 82.88 116 ARG A C 1
ATOM 892 O O . ARG A 1 116 ? -13.830 -0.583 15.101 1.00 82.88 116 ARG A O 1
ATOM 899 N N . HIS A 1 117 ? -16.072 -0.473 15.370 1.00 82.25 117 HIS A N 1
ATOM 900 C CA . HIS A 1 117 ? -16.413 -0.496 13.947 1.00 82.25 117 HIS A CA 1
ATOM 901 C C . HIS A 1 117 ? -15.733 0.640 13.189 1.00 82.25 117 HIS A C 1
ATOM 903 O O . HIS A 1 117 ? -15.110 0.416 12.155 1.00 82.25 117 HIS A O 1
ATOM 909 N N . GLN A 1 118 ? -15.763 1.862 13.732 1.00 82.12 118 GLN A N 1
ATOM 910 C CA . GLN A 1 118 ? -15.074 2.986 13.108 1.00 82.12 118 GLN A CA 1
ATOM 911 C C . GLN A 1 118 ? -13.564 2.726 13.008 1.00 82.12 118 GLN A C 1
ATOM 913 O O . GLN A 1 118 ? -12.959 2.986 11.970 1.00 82.12 118 GLN A O 1
ATOM 918 N N . ARG A 1 119 ? -12.935 2.208 14.068 1.00 82.44 119 ARG A N 1
ATOM 919 C CA . ARG A 1 119 ? -11.495 1.926 14.101 1.00 82.44 119 ARG A CA 1
ATOM 920 C C . ARG A 1 119 ? -11.098 0.828 13.113 1.00 82.44 119 ARG A C 1
ATOM 922 O O . ARG A 1 119 ? -10.073 0.992 12.457 1.00 82.44 119 ARG A O 1
ATOM 929 N N . GLN A 1 120 ? -11.898 -0.230 13.002 1.00 82.62 120 GLN A N 1
ATOM 930 C CA . GL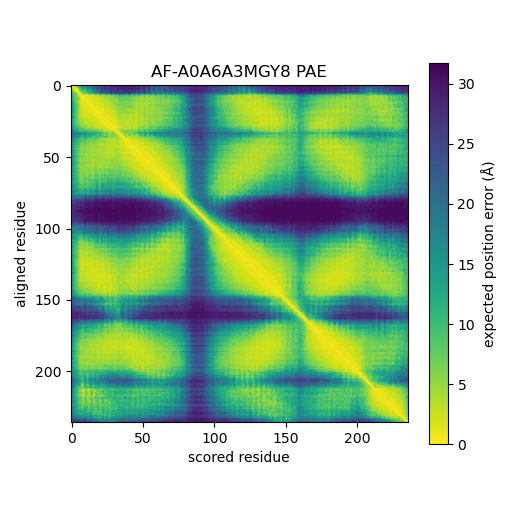N A 1 120 ? -11.709 -1.302 12.023 1.00 82.62 120 GLN A CA 1
ATOM 931 C C . GLN A 1 120 ? -11.868 -0.767 10.596 1.00 82.62 120 GLN A C 1
ATOM 933 O O . GLN A 1 120 ? -10.959 -0.936 9.793 1.00 82.62 120 GLN A O 1
ATOM 938 N N . ALA A 1 121 ? -12.915 0.016 10.317 1.00 81.44 121 ALA A N 1
ATOM 939 C CA . ALA A 1 121 ? -13.119 0.632 9.005 1.00 81.44 121 ALA A CA 1
ATOM 940 C C . ALA A 1 121 ? -11.946 1.534 8.575 1.00 81.44 121 ALA A C 1
ATOM 942 O O . ALA A 1 121 ? -11.556 1.529 7.411 1.00 81.44 121 ALA A O 1
ATOM 943 N N . TYR A 1 122 ? -11.343 2.288 9.504 1.00 82.50 122 TYR A N 1
ATOM 944 C CA . TYR A 1 122 ? -10.131 3.068 9.219 1.00 82.50 122 TYR A CA 1
ATOM 945 C C . TYR A 1 122 ? -8.929 2.197 8.872 1.00 82.50 122 TYR A C 1
ATOM 947 O O . TYR A 1 122 ? -8.187 2.533 7.956 1.00 82.50 122 TYR A O 1
ATOM 955 N N . HIS A 1 123 ? -8.726 1.115 9.617 1.00 85.50 123 HIS A N 1
ATOM 956 C CA . HIS A 1 123 ? -7.611 0.208 9.386 1.00 85.50 123 HIS A CA 1
ATOM 957 C C . HIS A 1 123 ? -7.757 -0.520 8.044 1.00 85.50 123 HIS A C 1
ATOM 959 O O . HIS A 1 123 ? -6.823 -0.540 7.254 1.00 85.50 123 HIS A O 1
ATOM 965 N N . THR A 1 124 ? -8.961 -0.991 7.721 1.00 83.88 124 THR A N 1
ATOM 966 C CA . THR A 1 124 ? -9.272 -1.563 6.408 1.00 83.88 124 THR A CA 1
ATOM 967 C C . THR A 1 124 ? -9.103 -0.544 5.276 1.00 83.88 124 THR A C 1
ATOM 969 O O . THR A 1 124 ? -8.617 -0.890 4.202 1.00 83.88 124 THR A O 1
ATOM 972 N N . ALA A 1 125 ? -9.475 0.724 5.488 1.00 82.88 125 ALA A N 1
ATOM 973 C CA . ALA A 1 125 ? -9.252 1.782 4.497 1.00 82.88 125 ALA A CA 1
ATOM 974 C C . ALA A 1 125 ? -7.769 2.033 4.244 1.00 82.88 125 ALA A C 1
ATOM 976 O O . ALA A 1 125 ? -7.379 2.326 3.116 1.00 82.88 125 ALA A O 1
ATOM 977 N N . GLU A 1 126 ? -6.979 1.947 5.311 1.00 85.81 126 GLU A N 1
ATOM 978 C CA . GLU A 1 126 ? -5.540 2.119 5.264 1.00 85.81 126 GLU A CA 1
ATOM 979 C C . GLU A 1 126 ? -4.881 1.038 4.434 1.00 85.81 126 GLU A C 1
ATOM 981 O O . GLU A 1 126 ? -4.222 1.371 3.457 1.00 85.81 126 GLU A O 1
ATOM 986 N N . LEU A 1 127 ? -5.136 -0.222 4.773 1.00 86.06 127 LEU A N 1
ATOM 987 C CA . LEU A 1 127 ? -4.605 -1.374 4.051 1.00 86.06 127 LEU A CA 1
ATOM 988 C C . LEU A 1 127 ? -5.007 -1.368 2.582 1.00 86.06 127 LEU A C 1
ATOM 990 O O . LEU A 1 127 ? -4.159 -1.527 1.718 1.00 86.06 127 LEU A O 1
ATOM 994 N N . ASN A 1 128 ? -6.280 -1.097 2.280 1.00 85.19 128 ASN A N 1
ATOM 995 C CA . ASN A 1 128 ? -6.725 -1.029 0.891 1.00 85.19 128 ASN A CA 1
ATOM 996 C C . ASN A 1 128 ? -6.016 0.087 0.114 1.00 85.19 128 ASN A C 1
ATOM 998 O O . ASN A 1 128 ? -5.699 -0.091 -1.055 1.00 85.19 128 ASN A O 1
ATOM 1002 N N . ALA A 1 129 ? -5.807 1.254 0.731 1.00 85.12 129 ALA A N 1
ATOM 1003 C CA . ALA A 1 129 ? -5.105 2.349 0.073 1.00 85.12 129 ALA A CA 1
ATOM 1004 C C . ALA A 1 129 ? -3.615 2.036 -0.131 1.00 85.12 129 ALA A C 1
ATOM 1006 O O . ALA A 1 129 ? -3.091 2.363 -1.187 1.00 85.12 129 ALA A O 1
ATOM 1007 N N . ASP A 1 130 ? -2.961 1.410 0.845 1.00 86.62 130 ASP A N 1
ATOM 1008 C CA . ASP A 1 130 ? -1.560 0.980 0.752 1.00 86.62 130 ASP A CA 1
ATOM 1009 C C . ASP A 1 130 ? -1.381 -0.046 -0.379 1.00 86.62 130 ASP A C 1
ATOM 1011 O O . ASP A 1 130 ? -0.648 0.202 -1.329 1.00 86.62 130 ASP A O 1
ATOM 1015 N N . MET A 1 131 ? -2.215 -1.088 -0.378 1.00 88.31 131 MET A N 1
ATOM 1016 C CA . MET A 1 131 ? -2.236 -2.131 -1.402 1.00 88.31 131 MET A CA 1
ATOM 1017 C C . MET A 1 131 ? -2.451 -1.553 -2.813 1.00 88.31 131 MET A C 1
ATOM 1019 O O . MET A 1 131 ? -1.699 -1.830 -3.743 1.00 88.31 131 MET A O 1
ATOM 1023 N N . TYR A 1 132 ? -3.455 -0.686 -3.014 1.00 86.62 132 TYR A N 1
ATOM 1024 C CA . TYR A 1 132 ? -3.651 -0.045 -4.324 1.00 86.62 132 TYR A CA 1
ATOM 1025 C C . TYR A 1 132 ? -2.471 0.843 -4.740 1.00 86.62 132 TYR A C 1
ATOM 1027 O O . TYR A 1 132 ? -2.186 0.947 -5.935 1.00 86.62 132 TYR A O 1
ATOM 1035 N N . ALA A 1 133 ? -1.809 1.498 -3.784 1.00 87.88 133 ALA A N 1
ATOM 1036 C CA . ALA A 1 133 ? -0.629 2.306 -4.053 1.00 87.88 133 ALA A CA 1
ATOM 1037 C C . ALA A 1 133 ? 0.539 1.442 -4.548 1.00 87.88 133 ALA A C 1
ATOM 1039 O O . ALA A 1 133 ? 1.178 1.816 -5.531 1.00 87.88 133 ALA A O 1
ATOM 1040 N N . GLU A 1 134 ? 0.765 0.280 -3.936 1.00 87.56 134 GLU A N 1
ATOM 1041 C CA . GLU A 1 134 ? 1.797 -0.688 -4.325 1.00 87.56 134 GLU A CA 1
ATOM 1042 C C . GLU A 1 134 ? 1.605 -1.171 -5.771 1.00 87.56 134 GLU A C 1
ATOM 1044 O O . GLU A 1 134 ? 2.500 -1.001 -6.604 1.00 87.56 134 GLU A O 1
ATOM 1049 N N . TYR A 1 135 ? 0.409 -1.651 -6.140 1.00 87.69 135 TYR A N 1
ATOM 1050 C CA . TYR A 1 135 ? 0.126 -2.073 -7.525 1.00 87.69 135 TYR A CA 1
ATOM 1051 C C . TYR A 1 135 ? 0.323 -0.947 -8.542 1.00 87.69 135 TYR A C 1
ATOM 1053 O O . TYR A 1 135 ? 0.790 -1.171 -9.664 1.00 87.69 135 TYR A O 1
ATOM 1061 N N . ILE A 1 136 ? -0.021 0.283 -8.165 1.00 86.94 136 ILE A N 1
ATOM 1062 C CA . ILE A 1 136 ? 0.154 1.439 -9.040 1.00 86.94 136 ILE A CA 1
ATOM 1063 C C . ILE A 1 136 ? 1.629 1.822 -9.144 1.00 86.94 136 ILE A C 1
ATOM 1065 O O . ILE A 1 136 ? 2.079 2.160 -10.237 1.00 86.94 136 ILE A O 1
ATOM 1069 N N . ALA A 1 137 ? 2.413 1.672 -8.076 1.00 86.94 137 ALA A N 1
ATOM 1070 C CA . ALA A 1 137 ? 3.862 1.825 -8.118 1.00 86.94 137 ALA A CA 1
ATOM 1071 C C . ALA A 1 137 ? 4.535 0.782 -9.027 1.00 86.94 137 ALA A C 1
ATOM 1073 O O . ALA A 1 137 ? 5.455 1.125 -9.776 1.00 86.94 137 ALA A O 1
ATOM 1074 N N . ILE A 1 138 ? 4.056 -0.470 -9.042 1.00 87.31 138 ILE A N 1
ATOM 1075 C CA . ILE A 1 138 ? 4.499 -1.488 -10.013 1.00 87.31 138 ILE A CA 1
ATOM 1076 C C . ILE A 1 138 ? 4.222 -1.014 -11.443 1.00 87.31 138 ILE A C 1
ATOM 1078 O O . ILE A 1 138 ? 5.124 -0.984 -12.279 1.00 87.31 138 ILE A O 1
ATOM 1082 N N . GLY A 1 139 ? 2.985 -0.599 -11.729 1.00 84.69 139 GLY A N 1
ATOM 1083 C CA . GLY A 1 139 ? 2.607 -0.119 -13.060 1.00 84.69 139 GLY A CA 1
ATOM 1084 C C . GLY A 1 139 ? 3.416 1.106 -13.498 1.00 84.69 139 GLY A C 1
ATOM 1085 O O . GLY A 1 139 ? 3.904 1.158 -14.630 1.00 84.69 139 GLY A O 1
ATOM 1086 N N . CYS A 1 140 ? 3.611 2.072 -12.597 1.00 85.00 140 CYS A N 1
ATOM 1087 C CA . CYS A 1 140 ? 4.412 3.269 -12.844 1.00 85.00 140 CYS A CA 1
ATOM 1088 C C . CYS A 1 140 ? 5.882 2.929 -13.103 1.00 85.00 140 CYS A C 1
ATOM 1090 O O . CYS A 1 140 ? 6.438 3.401 -14.092 1.00 85.00 140 CYS A O 1
ATOM 1092 N N . SER A 1 141 ? 6.504 2.096 -12.265 1.00 84.69 141 SER A N 1
ATOM 1093 C CA . SER A 1 141 ? 7.912 1.705 -12.427 1.00 84.69 141 SER A CA 1
ATOM 1094 C C . SER A 1 141 ? 8.154 0.947 -13.736 1.00 84.69 141 SER A C 1
ATOM 1096 O O . SER A 1 141 ? 9.095 1.274 -14.464 1.00 84.69 141 SER A O 1
ATOM 1098 N N . ALA A 1 142 ? 7.264 0.016 -14.097 1.00 83.44 142 ALA A N 1
ATOM 1099 C CA . ALA A 1 142 ? 7.310 -0.687 -15.377 1.00 83.44 142 ALA A CA 1
ATOM 1100 C C . ALA A 1 142 ? 7.159 0.271 -16.570 1.00 83.44 142 ALA A C 1
ATOM 1102 O O . ALA A 1 142 ? 7.936 0.202 -17.523 1.00 83.44 142 ALA A O 1
ATOM 1103 N N . SER A 1 143 ? 6.199 1.200 -16.501 1.00 81.81 143 SER A N 1
ATOM 1104 C CA . SER A 1 143 ? 5.953 2.187 -17.561 1.00 81.81 143 SER A CA 1
ATOM 1105 C C . SER A 1 143 ? 7.149 3.120 -17.749 1.00 81.81 143 SER A C 1
ATOM 1107 O O . SER A 1 143 ? 7.589 3.338 -18.877 1.00 81.81 143 SER A O 1
ATOM 1109 N N . ILE A 1 144 ? 7.723 3.630 -16.655 1.00 78.75 144 ILE A N 1
ATOM 1110 C CA . ILE A 1 144 ? 8.896 4.509 -16.703 1.00 78.75 144 ILE A CA 1
ATOM 1111 C C . ILE A 1 144 ? 10.085 3.770 -17.325 1.00 78.75 144 ILE A C 1
ATOM 1113 O O . ILE A 1 144 ? 10.713 4.293 -18.241 1.00 78.75 144 ILE A O 1
ATOM 1117 N N . LEU A 1 145 ? 10.366 2.532 -16.911 1.00 74.25 145 LEU A N 1
ATOM 1118 C CA . LEU A 1 145 ? 11.459 1.751 -17.496 1.00 74.25 145 LEU A CA 1
ATOM 1119 C C . LEU A 1 145 ? 11.208 1.333 -18.945 1.00 74.25 145 LEU A C 1
ATOM 1121 O O . LEU A 1 145 ? 12.168 1.159 -19.695 1.00 74.25 145 LEU A O 1
ATOM 1125 N N . PHE A 1 146 ? 9.953 1.165 -19.357 1.00 75.62 146 PHE A N 1
ATOM 1126 C CA . PHE A 1 146 ? 9.612 0.880 -20.745 1.00 75.62 146 PHE A CA 1
ATOM 1127 C C . PHE A 1 146 ? 9.854 2.104 -21.638 1.00 75.62 146 PHE A C 1
ATOM 1129 O O . PHE A 1 146 ? 10.612 2.006 -22.602 1.00 75.62 146 PHE A O 1
ATOM 1136 N N . PHE A 1 147 ? 9.279 3.261 -21.289 1.00 74.81 147 PHE A N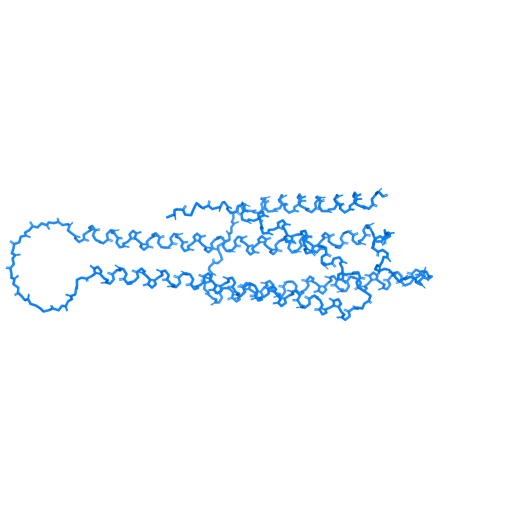 1
ATOM 1137 C CA . PHE A 1 147 ? 9.347 4.480 -22.106 1.00 74.81 147 PHE A CA 1
ATOM 1138 C C . PHE A 1 147 ? 10.682 5.234 -21.992 1.00 74.81 147 PHE A C 1
ATOM 1140 O O . PHE A 1 147 ? 11.165 5.766 -22.988 1.00 74.81 147 PHE A O 1
ATOM 1147 N N . TYR A 1 148 ? 11.314 5.251 -20.814 1.00 70.62 148 TYR A N 1
ATOM 1148 C CA . TYR A 1 148 ? 12.551 6.002 -20.540 1.00 70.62 148 TYR A CA 1
ATOM 1149 C C . TYR A 1 148 ? 13.798 5.114 -20.453 1.00 70.62 148 TYR A C 1
ATOM 1151 O O . TYR A 1 148 ? 14.845 5.549 -19.971 1.00 70.62 148 TYR A O 1
ATOM 1159 N N . SER A 1 149 ? 13.747 3.879 -20.964 1.00 65.88 149 SER A N 1
ATOM 1160 C CA . SER A 1 149 ? 14.876 2.935 -20.888 1.00 65.88 149 SER A CA 1
ATOM 1161 C C . SER A 1 149 ? 16.186 3.460 -21.475 1.00 65.88 149 SER A C 1
ATOM 1163 O O . SER A 1 149 ? 17.260 2.941 -21.161 1.00 65.88 149 SER A O 1
ATOM 1165 N N . ASN A 1 150 ? 16.079 4.405 -22.412 1.00 63.25 150 ASN A N 1
ATOM 1166 C CA . ASN A 1 150 ? 17.181 4.952 -23.193 1.00 63.25 150 ASN A CA 1
ATOM 1167 C C . ASN A 1 150 ? 17.839 6.176 -22.563 1.00 63.25 150 ASN A C 1
ATOM 1169 O O . ASN A 1 150 ? 18.815 6.678 -23.112 1.00 63.25 150 ASN A O 1
ATOM 1173 N N . HIS A 1 151 ? 17.357 6.612 -21.401 1.00 63.22 151 HIS A N 1
ATOM 1174 C CA . HIS A 1 151 ? 17.856 7.802 -20.735 1.00 63.22 151 HIS A CA 1
ATOM 1175 C C . HIS A 1 151 ? 19.173 7.546 -19.963 1.00 63.22 151 HIS A C 1
ATOM 1177 O O . HIS A 1 151 ? 19.293 6.502 -19.312 1.00 63.22 151 HIS A O 1
ATOM 1183 N N . PRO A 1 152 ? 20.144 8.487 -19.960 1.00 56.12 152 PRO A N 1
ATOM 1184 C CA . PRO A 1 152 ? 21.441 8.342 -19.288 1.00 56.12 152 PRO A CA 1
ATOM 1185 C C . PRO A 1 152 ? 21.367 8.074 -17.772 1.00 56.12 152 PRO A C 1
ATOM 1187 O O . PRO A 1 152 ? 22.186 7.348 -17.213 1.00 56.12 152 PRO A O 1
ATOM 1190 N N . TYR A 1 153 ? 20.337 8.580 -17.090 1.00 59.00 153 TYR A N 1
ATOM 1191 C CA . TYR A 1 153 ? 20.124 8.297 -15.661 1.00 59.00 153 TYR A CA 1
ATOM 1192 C C . TYR A 1 153 ? 19.827 6.810 -15.396 1.00 59.00 153 TYR A C 1
ATOM 1194 O O . TYR A 1 153 ? 20.327 6.220 -14.440 1.00 59.00 153 TYR A O 1
ATOM 1202 N N . TYR A 1 154 ? 19.079 6.172 -16.300 1.00 58.59 154 TYR A N 1
ATOM 1203 C CA . TYR A 1 154 ? 18.829 4.729 -16.288 1.00 58.59 154 TYR A CA 1
ATOM 1204 C C . TYR A 1 154 ? 19.911 3.940 -17.034 1.00 58.59 154 TYR A C 1
ATOM 1206 O O . TYR A 1 154 ? 19.965 2.714 -16.931 1.00 58.59 154 TYR A O 1
ATOM 1214 N N . SER A 1 155 ? 20.820 4.623 -17.739 1.00 50.50 155 SER A N 1
ATOM 1215 C CA . SER A 1 155 ? 22.006 4.008 -18.328 1.00 50.50 155 SER A CA 1
ATOM 1216 C C . SER A 1 155 ? 23.124 3.766 -17.311 1.00 50.50 155 SER A C 1
ATOM 1218 O O . SER A 1 155 ? 24.016 2.977 -17.586 1.00 50.50 155 SER A O 1
ATOM 1220 N N . LEU A 1 156 ? 23.079 4.357 -16.113 1.00 49.00 156 LEU A N 1
ATOM 1221 C CA . LEU A 1 156 ? 23.945 3.939 -14.995 1.00 49.00 156 LEU A CA 1
ATOM 1222 C C . LEU A 1 156 ? 23.591 2.528 -14.485 1.00 49.00 156 LEU A C 1
ATOM 1224 O O . LEU A 1 156 ? 24.420 1.843 -13.893 1.00 49.00 156 LEU A O 1
ATOM 1228 N N . LEU A 1 157 ? 22.372 2.072 -14.782 1.00 52.47 157 LEU A N 1
ATOM 1229 C CA . LEU A 1 157 ? 21.893 0.698 -14.605 1.00 52.47 157 LEU A CA 1
ATOM 1230 C C . LEU A 1 157 ? 22.109 -0.156 -15.882 1.00 52.47 157 LEU A C 1
ATOM 1232 O O . LEU A 1 157 ? 21.683 -1.312 -15.951 1.00 52.47 157 LEU A O 1
ATOM 1236 N N . ARG A 1 158 ? 22.748 0.407 -16.922 1.00 55.25 158 ARG A N 1
ATOM 1237 C CA . ARG A 1 158 ? 23.115 -0.249 -18.190 1.00 55.25 158 ARG A CA 1
ATOM 1238 C C . ARG A 1 158 ? 24.605 -0.630 -18.142 1.00 55.25 158 ARG A C 1
ATOM 1240 O O . ARG A 1 158 ? 25.404 0.090 -17.547 1.00 55.25 158 ARG A O 1
ATOM 1247 N N . PRO A 1 159 ? 25.023 -1.759 -18.737 1.00 51.56 159 PRO A N 1
ATOM 1248 C CA . PRO A 1 159 ? 26.433 -2.130 -18.757 1.00 51.56 159 PRO A CA 1
ATOM 1249 C C . PRO A 1 159 ? 27.254 -1.087 -19.528 1.00 51.56 159 PRO A C 1
ATOM 1251 O O . PRO A 1 159 ? 26.979 -0.843 -20.700 1.00 51.56 159 PRO A O 1
ATOM 1254 N N . LEU A 1 160 ? 28.297 -0.536 -18.897 1.00 48.41 160 LEU A N 1
ATOM 1255 C CA . LEU A 1 160 ? 29.223 0.442 -19.495 1.00 48.41 160 LEU A CA 1
ATOM 1256 C C . LEU A 1 160 ? 29.957 -0.076 -20.756 1.00 48.41 160 LEU A C 1
ATOM 1258 O O . LEU A 1 160 ? 30.540 0.717 -21.483 1.00 48.41 160 LEU A O 1
ATOM 1262 N N . ASN A 1 161 ? 29.907 -1.389 -21.028 1.00 45.94 161 ASN A N 1
ATOM 1263 C CA . ASN A 1 161 ? 30.705 -2.072 -22.055 1.00 45.94 161 ASN A CA 1
ATOM 1264 C C . ASN A 1 161 ? 29.875 -2.904 -23.057 1.00 45.94 161 ASN A C 1
ATOM 1266 O O . ASN A 1 161 ? 30.423 -3.792 -23.707 1.00 45.94 161 ASN A O 1
ATOM 1270 N N . ALA A 1 162 ? 28.560 -2.695 -23.170 1.00 50.75 162 ALA A N 1
ATOM 1271 C CA . ALA A 1 162 ? 27.751 -3.467 -24.114 1.00 50.75 162 ALA A CA 1
ATOM 1272 C C . ALA A 1 162 ? 27.740 -2.798 -25.497 1.00 50.75 162 ALA A C 1
ATOM 1274 O O . ALA A 1 162 ? 26.896 -1.943 -25.770 1.00 50.75 162 ALA A O 1
ATOM 1275 N N . THR A 1 163 ? 28.633 -3.220 -26.395 1.00 50.78 163 THR A N 1
ATOM 1276 C CA . THR A 1 163 ? 28.347 -3.184 -27.840 1.00 50.78 163 THR A CA 1
ATOM 1277 C C . THR A 1 163 ? 27.030 -3.918 -28.050 1.00 50.78 163 THR A C 1
ATOM 1279 O O . THR A 1 163 ? 26.966 -5.137 -27.917 1.00 50.78 163 THR A O 1
ATOM 1282 N N . THR A 1 164 ? 25.956 -3.156 -28.225 1.00 57.16 164 THR A N 1
ATOM 1283 C CA . THR A 1 164 ? 24.595 -3.627 -27.975 1.00 57.16 164 THR A CA 1
ATOM 1284 C C . THR A 1 164 ? 24.102 -4.393 -29.194 1.00 57.16 164 THR A C 1
ATOM 1286 O O . THR A 1 164 ? 23.611 -3.809 -30.158 1.00 57.16 164 THR A O 1
ATOM 1289 N N . SER A 1 165 ? 24.273 -5.714 -29.182 1.00 64.12 165 SER A N 1
ATOM 1290 C CA . SER A 1 165 ? 23.567 -6.575 -30.124 1.00 64.12 165 SER A CA 1
ATOM 1291 C C . SER A 1 165 ? 22.071 -6.563 -29.777 1.00 64.12 165 SER A C 1
ATOM 1293 O O . SER A 1 165 ? 21.698 -6.477 -28.604 1.00 64.12 165 SER A O 1
ATOM 1295 N N . ALA A 1 166 ? 21.189 -6.648 -30.777 1.00 66.38 166 ALA A N 1
ATOM 1296 C CA . ALA A 1 166 ? 19.740 -6.684 -30.540 1.00 66.38 166 ALA A CA 1
ATOM 1297 C C . ALA A 1 166 ? 19.319 -7.850 -29.616 1.00 66.38 166 ALA A C 1
ATOM 1299 O O . ALA A 1 166 ? 18.327 -7.747 -28.894 1.00 66.38 166 ALA A O 1
ATOM 1300 N N . SER A 1 167 ? 20.101 -8.936 -29.596 1.00 71.00 167 SER A N 1
ATOM 1301 C CA . SER A 1 167 ? 19.925 -10.089 -28.708 1.00 71.00 167 SER A CA 1
ATOM 1302 C C . SER A 1 167 ? 20.159 -9.772 -27.228 1.00 71.00 167 SER A C 1
ATOM 1304 O O . SER A 1 167 ? 19.406 -10.261 -26.387 1.00 71.00 167 SER A O 1
ATOM 1306 N N . ASP A 1 168 ? 21.143 -8.931 -26.895 1.00 71.12 168 ASP A N 1
ATOM 1307 C CA . ASP A 1 168 ? 21.458 -8.601 -25.496 1.00 71.12 168 ASP A CA 1
ATOM 1308 C C . ASP A 1 168 ? 20.392 -7.689 -24.872 1.00 71.12 168 ASP A C 1
ATOM 1310 O O . ASP A 1 168 ? 20.036 -7.838 -23.700 1.00 71.12 168 ASP A O 1
ATOM 1314 N N . GLU A 1 169 ? 19.825 -6.776 -25.668 1.00 71.94 169 GLU A N 1
ATOM 1315 C CA . GLU A 1 169 ? 18.714 -5.923 -25.232 1.00 71.94 169 GLU A CA 1
ATOM 1316 C C . GLU A 1 169 ? 17.439 -6.753 -25.010 1.00 71.94 169 GLU A C 1
ATOM 1318 O O . GLU A 1 169 ? 16.755 -6.574 -24.002 1.00 71.94 169 GLU A O 1
ATOM 1323 N N . ALA A 1 170 ? 17.144 -7.718 -25.891 1.00 73.06 170 ALA A N 1
ATOM 1324 C CA . ALA A 1 170 ? 15.990 -8.604 -25.737 1.00 73.06 170 ALA A CA 1
ATOM 1325 C C . ALA A 1 170 ? 16.092 -9.483 -24.477 1.00 73.06 170 ALA A C 1
ATOM 1327 O O . ALA A 1 170 ? 15.140 -9.553 -23.697 1.00 73.06 170 ALA A O 1
ATOM 1328 N N . ALA A 1 171 ? 17.256 -10.094 -24.227 1.00 75.62 171 ALA A N 1
ATOM 1329 C CA . ALA A 1 171 ? 17.497 -10.892 -23.023 1.00 75.62 171 ALA A CA 1
ATOM 1330 C C . ALA A 1 171 ? 17.343 -10.058 -21.739 1.00 75.62 171 ALA A C 1
ATOM 1332 O O . ALA A 1 171 ? 16.765 -10.514 -20.752 1.00 75.62 171 ALA A O 1
ATOM 1333 N N . ARG A 1 172 ? 17.788 -8.796 -21.762 1.00 72.44 172 ARG A N 1
ATOM 1334 C CA . ARG A 1 172 ? 17.599 -7.861 -20.649 1.00 72.44 172 ARG A CA 1
ATOM 1335 C C . ARG A 1 172 ? 16.123 -7.542 -20.409 1.00 72.44 172 ARG A C 1
ATOM 1337 O O . ARG A 1 172 ? 15.704 -7.532 -19.256 1.00 72.44 172 ARG A O 1
ATOM 1344 N N . ARG A 1 173 ? 15.332 -7.288 -21.456 1.00 76.00 173 ARG A N 1
ATOM 1345 C CA . ARG A 1 173 ? 13.889 -7.020 -21.310 1.00 76.00 173 ARG A CA 1
ATOM 1346 C C . ARG A 1 173 ? 13.138 -8.207 -20.740 1.00 76.00 173 ARG A C 1
ATOM 1348 O O . ARG A 1 173 ? 12.293 -8.008 -19.875 1.00 76.00 173 ARG A O 1
ATOM 1355 N N . LEU A 1 174 ? 13.482 -9.416 -21.177 1.00 80.06 174 LEU A N 1
ATOM 1356 C CA . LEU A 1 174 ? 12.930 -10.644 -20.610 1.00 80.06 174 LEU A CA 1
ATOM 1357 C C . LEU A 1 174 ? 13.261 -10.756 -19.123 1.00 80.06 174 LEU A C 1
ATOM 1359 O O . LEU A 1 174 ? 12.366 -10.958 -18.316 1.00 80.06 174 LEU A O 1
ATOM 1363 N N . ASN A 1 175 ? 14.510 -10.504 -18.750 1.00 79.44 175 ASN A N 1
ATOM 1364 C CA . ASN A 1 175 ? 14.937 -10.548 -17.359 1.00 79.44 175 ASN A CA 1
ATOM 1365 C C . ASN A 1 175 ? 14.251 -9.480 -16.475 1.00 79.44 175 ASN A C 1
ATOM 1367 O O . ASN A 1 175 ? 13.859 -9.739 -15.339 1.00 79.44 175 ASN A O 1
ATOM 1371 N N . GLN A 1 176 ? 14.047 -8.270 -17.005 1.00 80.38 176 GLN A N 1
ATOM 1372 C CA . GLN A 1 176 ? 13.266 -7.231 -16.324 1.00 80.38 176 GLN A CA 1
ATOM 1373 C C . GLN A 1 176 ? 11.795 -7.629 -16.174 1.00 80.38 176 GLN A C 1
ATOM 1375 O O . GLN A 1 176 ? 11.196 -7.360 -15.136 1.00 80.38 176 GLN A O 1
ATOM 1380 N N . LEU A 1 177 ? 11.223 -8.281 -17.187 1.00 83.38 177 LEU A N 1
ATOM 1381 C CA . LEU A 1 177 ? 9.854 -8.786 -17.153 1.00 83.38 177 LEU A CA 1
ATOM 1382 C C . LEU A 1 177 ? 9.708 -9.933 -16.145 1.00 83.38 177 LEU A C 1
ATOM 1384 O O . LEU A 1 177 ? 8.713 -9.969 -15.431 1.00 83.38 177 LEU A O 1
ATOM 1388 N N . GLU A 1 178 ? 10.702 -10.815 -16.026 1.00 83.69 178 GLU A N 1
ATOM 1389 C CA . GLU A 1 178 ? 10.735 -11.871 -15.007 1.00 83.69 178 GLU A CA 1
ATOM 1390 C C . GLU A 1 178 ? 10.761 -11.295 -13.588 1.00 83.69 178 GLU A C 1
ATOM 1392 O O . GLU A 1 178 ? 9.972 -11.718 -12.744 1.00 83.69 178 GLU A O 1
ATOM 1397 N N . ILE A 1 179 ? 11.607 -10.294 -13.322 1.00 84.94 179 ILE A N 1
ATOM 1398 C CA . ILE A 1 179 ? 11.651 -9.628 -12.010 1.00 84.94 179 ILE A CA 1
ATOM 1399 C C . ILE A 1 179 ? 10.343 -8.875 -11.741 1.00 84.94 179 ILE A C 1
ATOM 1401 O O . ILE A 1 179 ? 9.828 -8.928 -10.628 1.00 84.94 179 ILE A O 1
ATOM 1405 N N . LEU A 1 180 ? 9.777 -8.200 -12.745 1.00 86.88 180 LEU A N 1
ATOM 1406 C CA . LEU A 1 180 ? 8.491 -7.514 -12.619 1.00 86.88 180 LEU A CA 1
ATOM 1407 C C . LEU A 1 180 ? 7.360 -8.500 -12.300 1.00 86.88 180 LEU A C 1
ATOM 1409 O O . LEU A 1 180 ? 6.545 -8.248 -11.416 1.00 86.88 180 LEU A O 1
ATOM 1413 N N . LEU A 1 181 ? 7.326 -9.637 -12.995 1.00 88.69 181 LEU A N 1
ATOM 1414 C CA . LEU A 1 181 ? 6.364 -10.701 -12.740 1.00 88.69 181 LEU A CA 1
ATOM 1415 C C . LEU A 1 181 ? 6.541 -11.261 -11.327 1.00 88.69 181 LEU A C 1
ATOM 1417 O O . LEU A 1 181 ? 5.553 -11.444 -10.622 1.00 88.69 181 LEU A O 1
ATOM 1421 N N . LEU A 1 182 ? 7.786 -11.478 -10.894 1.00 88.38 182 LEU A N 1
ATOM 1422 C CA . LEU A 1 182 ? 8.089 -11.900 -9.530 1.00 88.38 182 LEU A CA 1
ATOM 1423 C C . LEU A 1 182 ? 7.572 -10.882 -8.507 1.00 88.38 182 LEU A C 1
ATOM 1425 O O . LEU A 1 182 ? 6.940 -11.292 -7.541 1.00 88.38 182 LEU A O 1
ATOM 1429 N N . GLN A 1 183 ? 7.785 -9.581 -8.728 1.00 88.69 183 GLN A N 1
ATOM 1430 C CA . GLN A 1 183 ? 7.262 -8.522 -7.859 1.00 88.69 183 GLN A CA 1
ATOM 1431 C C . GLN A 1 183 ? 5.738 -8.591 -7.750 1.00 88.69 183 GLN A C 1
ATOM 1433 O O . GLN A 1 183 ? 5.226 -8.610 -6.641 1.00 88.69 183 GLN A O 1
ATOM 1438 N N . VAL A 1 184 ? 5.019 -8.710 -8.872 1.00 90.25 184 VAL A N 1
ATOM 1439 C CA . VAL A 1 184 ? 3.550 -8.829 -8.870 1.00 90.25 184 VAL A CA 1
ATOM 1440 C C . VAL A 1 184 ? 3.085 -10.078 -8.122 1.00 90.25 184 VAL A C 1
ATOM 1442 O O . VAL A 1 184 ? 2.162 -10.008 -7.316 1.00 90.25 184 VAL A O 1
ATOM 1445 N N . VAL A 1 185 ? 3.706 -11.231 -8.384 1.00 91.25 185 VAL A N 1
ATOM 1446 C CA . VAL A 1 185 ? 3.318 -12.500 -7.752 1.00 91.25 185 VAL A CA 1
ATOM 1447 C C . VAL A 1 185 ? 3.575 -12.462 -6.248 1.00 91.25 185 VAL A C 1
ATOM 1449 O O . VAL A 1 185 ? 2.711 -12.874 -5.476 1.00 91.25 185 VAL A O 1
ATOM 1452 N N . VAL A 1 186 ? 4.743 -11.967 -5.831 1.00 90.19 186 VAL A N 1
ATOM 1453 C CA . VAL A 1 186 ? 5.086 -11.830 -4.413 1.00 90.19 186 VAL A CA 1
ATOM 1454 C C . VAL A 1 186 ? 4.117 -10.871 -3.724 1.00 90.19 186 VAL A C 1
ATOM 1456 O O . VAL A 1 186 ? 3.602 -11.240 -2.673 1.00 90.19 186 VAL A O 1
ATOM 1459 N N . GLU A 1 187 ? 3.793 -9.727 -4.336 1.00 90.50 187 GLU A N 1
ATOM 1460 C CA . GLU A 1 187 ? 2.820 -8.766 -3.796 1.00 90.50 187 GLU A CA 1
ATOM 1461 C C . GLU A 1 187 ? 1.462 -9.423 -3.542 1.00 90.50 187 GLU A C 1
ATOM 1463 O O . GLU A 1 187 ? 0.953 -9.402 -2.427 1.00 90.50 187 GLU A O 1
ATOM 1468 N N . ILE A 1 188 ? 0.913 -10.113 -4.549 1.00 88.62 188 ILE A N 1
ATOM 1469 C CA . ILE A 1 188 ? -0.393 -10.777 -4.447 1.00 88.62 188 ILE A CA 1
ATOM 1470 C C . ILE A 1 188 ? -0.401 -11.793 -3.300 1.00 88.62 188 ILE A C 1
ATOM 1472 O O . ILE A 1 188 ? -1.378 -11.893 -2.553 1.00 88.62 188 ILE A O 1
ATOM 1476 N N . VAL A 1 189 ? 0.676 -12.569 -3.156 1.00 89.38 189 VAL A N 1
ATOM 1477 C CA . VAL A 1 189 ? 0.797 -13.570 -2.091 1.00 89.38 189 VAL A CA 1
ATOM 1478 C C . VAL A 1 189 ? 0.908 -12.901 -0.719 1.00 89.38 189 VAL A C 1
ATOM 1480 O O . VAL A 1 189 ? 0.246 -13.335 0.228 1.00 89.38 189 VAL A O 1
ATOM 1483 N N . VAL A 1 190 ? 1.718 -11.852 -0.593 1.00 89.12 190 VAL A N 1
ATOM 1484 C CA . VAL A 1 190 ? 1.919 -11.109 0.659 1.00 89.12 190 VAL A CA 1
ATOM 1485 C C . VAL A 1 190 ? 0.638 -10.403 1.094 1.00 89.12 190 VAL A C 1
ATOM 1487 O O . VAL A 1 190 ? 0.233 -10.530 2.253 1.00 89.12 190 VAL A O 1
ATOM 1490 N N . ASP A 1 191 ? -0.049 -9.751 0.161 1.00 89.06 191 ASP A N 1
ATOM 1491 C CA . ASP A 1 191 ? -1.339 -9.112 0.383 1.00 89.06 191 ASP A CA 1
ATOM 1492 C C . ASP A 1 191 ? -2.369 -10.110 0.888 1.00 89.06 191 ASP A C 1
ATOM 1494 O O . ASP A 1 191 ? -2.987 -9.918 1.939 1.00 89.06 191 ASP A O 1
ATOM 1498 N N . TYR A 1 192 ? -2.525 -11.215 0.157 1.00 87.00 192 TYR A N 1
ATOM 1499 C CA . TYR A 1 192 ? -3.488 -12.249 0.493 1.00 87.00 192 TYR A CA 1
ATOM 1500 C C . TYR A 1 192 ? -3.203 -12.853 1.870 1.00 87.00 192 TYR A C 1
ATOM 1502 O O . TYR A 1 192 ? -4.104 -12.953 2.706 1.00 87.00 192 TYR A O 1
ATOM 1510 N N . THR A 1 193 ? -1.951 -13.235 2.133 1.00 85.62 193 THR A N 1
ATOM 1511 C CA . THR A 1 193 ? -1.563 -13.833 3.417 1.00 85.62 193 THR A CA 1
ATOM 1512 C C . THR A 1 193 ? -1.732 -12.854 4.575 1.00 85.62 193 THR A C 1
ATOM 1514 O O . THR A 1 193 ? -2.263 -13.247 5.613 1.00 85.62 193 THR A O 1
ATOM 1517 N N . SER A 1 194 ? -1.382 -11.578 4.397 1.00 86.19 194 SER A N 1
ATOM 1518 C CA . SER A 1 194 ? -1.580 -10.538 5.412 1.00 86.19 194 SER A CA 1
ATOM 1519 C C . SER A 1 194 ? -3.062 -10.322 5.722 1.00 86.19 194 SER A C 1
ATOM 1521 O O . SER A 1 194 ? -3.441 -10.328 6.891 1.00 86.19 194 SER A O 1
ATOM 1523 N N . ILE A 1 195 ? -3.924 -10.242 4.700 1.00 85.19 195 ILE A N 1
ATOM 1524 C CA . ILE A 1 195 ? -5.378 -10.132 4.891 1.00 85.19 195 ILE A CA 1
ATOM 1525 C C . ILE A 1 195 ? -5.916 -11.350 5.651 1.00 85.19 195 ILE A C 1
ATOM 1527 O O . ILE A 1 195 ? -6.702 -11.200 6.587 1.00 85.19 195 ILE A O 1
ATOM 1531 N N . VAL A 1 196 ? -5.479 -12.562 5.296 1.00 84.44 196 VAL A N 1
ATOM 1532 C CA . VAL A 1 196 ? -5.885 -13.784 6.007 1.00 84.44 196 VAL A CA 1
ATOM 1533 C C . VAL A 1 196 ? -5.454 -13.728 7.474 1.00 84.44 196 VAL A C 1
ATOM 1535 O O . VAL A 1 196 ? -6.275 -13.993 8.352 1.00 84.44 196 VAL A O 1
ATOM 1538 N N . LEU A 1 197 ? -4.209 -13.336 7.762 1.00 81.81 197 LEU A N 1
ATOM 1539 C CA . LEU A 1 197 ? -3.715 -13.198 9.135 1.00 81.81 197 LEU A CA 1
ATOM 1540 C C . LEU A 1 197 ? -4.527 -12.164 9.931 1.00 81.81 197 LEU A C 1
ATOM 1542 O O . LEU A 1 197 ? -4.886 -12.406 11.083 1.00 81.81 197 LEU A O 1
ATOM 1546 N N . GLU A 1 198 ? -4.898 -11.051 9.314 1.00 83.06 198 GLU A N 1
ATOM 1547 C CA . GLU A 1 198 ? -5.711 -10.006 9.937 1.00 83.06 198 GLU A CA 1
ATOM 1548 C C . GLU A 1 198 ? -7.148 -10.457 10.227 1.00 83.06 198 GLU A C 1
ATOM 1550 O O . GLU A 1 198 ? -7.672 -10.198 11.316 1.00 83.06 198 GLU A O 1
ATOM 1555 N N . ILE A 1 199 ? -7.763 -11.210 9.308 1.00 82.94 199 ILE A N 1
ATOM 1556 C CA . ILE A 1 199 ? -9.067 -11.849 9.536 1.00 82.94 199 ILE A CA 1
ATOM 1557 C C . ILE A 1 199 ? -8.962 -12.843 10.697 1.00 82.94 199 ILE A C 1
ATOM 1559 O O . ILE A 1 199 ? -9.800 -12.819 11.601 1.00 82.94 199 ILE A O 1
ATOM 1563 N N . THR A 1 200 ? -7.914 -13.678 10.736 1.00 81.00 200 THR A N 1
ATOM 1564 C CA . THR A 1 200 ? -7.708 -14.625 11.849 1.00 81.00 200 THR A CA 1
ATOM 1565 C C . THR A 1 200 ? -7.463 -13.926 13.188 1.00 81.00 200 THR A C 1
ATOM 1567 O O . THR A 1 200 ? -7.830 -14.458 14.233 1.00 81.00 200 THR A O 1
ATOM 1570 N N . ALA A 1 201 ? -6.922 -12.704 13.172 1.00 75.06 201 ALA A N 1
ATOM 1571 C CA . ALA A 1 201 ? -6.762 -11.859 14.353 1.00 75.06 201 ALA A CA 1
ATOM 1572 C C . ALA A 1 201 ? -8.067 -11.160 14.799 1.00 75.06 201 ALA A C 1
ATOM 1574 O O . ALA A 1 201 ? -8.060 -10.435 15.800 1.00 75.06 201 ALA A O 1
ATOM 1575 N N . GLY A 1 202 ? -9.185 -11.381 14.093 1.00 70.81 202 GLY A N 1
ATOM 1576 C CA . GLY A 1 202 ? -10.515 -10.872 14.441 1.00 70.81 202 GLY A CA 1
ATOM 1577 C C . GLY A 1 202 ? -10.822 -9.469 13.909 1.00 70.81 202 GLY A C 1
ATOM 1578 O O . GLY A 1 202 ? -11.671 -8.766 14.472 1.00 70.81 202 GLY A O 1
ATOM 1579 N N . ILE A 1 203 ? -10.122 -9.029 12.860 1.00 76.50 203 ILE A N 1
ATOM 1580 C CA . ILE A 1 203 ? -10.395 -7.759 12.182 1.00 76.50 203 ILE A CA 1
ATOM 1581 C C . ILE A 1 203 ? -11.507 -7.987 11.154 1.00 76.50 203 ILE A C 1
ATOM 1583 O O . ILE A 1 203 ? -11.342 -8.725 10.186 1.00 76.50 203 ILE A O 1
ATOM 1587 N N . GLU A 1 204 ? -12.661 -7.356 11.371 1.00 73.25 204 GLU A N 1
ATOM 1588 C CA . GLU A 1 204 ? -13.764 -7.383 10.412 1.00 73.25 204 GLU A CA 1
ATOM 1589 C C . GLU A 1 204 ? -13.476 -6.402 9.275 1.00 73.25 204 GLU A C 1
ATOM 1591 O O . GLU A 1 204 ? -13.382 -5.190 9.484 1.00 73.25 204 GLU A O 1
ATOM 1596 N N . PHE A 1 205 ? -13.335 -6.939 8.066 1.00 63.56 205 PHE A N 1
ATOM 1597 C CA . PHE A 1 205 ? -13.167 -6.149 6.856 1.00 63.56 205 PHE A CA 1
ATOM 1598 C C . PHE A 1 205 ? -14.526 -5.714 6.338 1.00 63.56 205 PHE A C 1
ATOM 1600 O O . PHE A 1 205 ? -15.196 -6.447 5.609 1.00 63.56 205 PHE A O 1
ATOM 1607 N N . ASP A 1 206 ? -14.921 -4.497 6.688 1.00 64.06 206 ASP A N 1
ATOM 1608 C CA . ASP A 1 206 ? -16.098 -3.910 6.074 1.00 64.06 206 ASP A CA 1
ATOM 1609 C C . ASP A 1 206 ? -15.717 -3.316 4.713 1.00 64.06 206 ASP A C 1
ATOM 1611 O O . ASP A 1 206 ? -14.794 -2.502 4.583 1.00 64.06 206 ASP A O 1
ATOM 1615 N N . ARG A 1 207 ? -16.397 -3.758 3.653 1.00 53.75 207 ARG A N 1
ATOM 1616 C CA . ARG A 1 207 ? -16.098 -3.297 2.296 1.00 53.75 207 ARG A CA 1
ATOM 1617 C C . ARG A 1 207 ? -16.507 -1.834 2.196 1.00 53.75 207 ARG A C 1
ATOM 1619 O O . ARG A 1 207 ? -17.697 -1.529 2.168 1.00 53.75 207 ARG A O 1
ATOM 1626 N N . ILE A 1 208 ? -15.527 -0.937 2.083 1.00 60.59 208 ILE A N 1
ATOM 1627 C CA . ILE A 1 208 ? -15.742 0.514 1.988 1.00 60.59 208 ILE A CA 1
ATOM 1628 C C . ILE A 1 208 ? -16.346 0.860 0.620 1.00 60.59 208 ILE A C 1
ATOM 1630 O O . ILE A 1 208 ? -15.683 1.347 -0.299 1.00 60.59 208 ILE A O 1
ATOM 1634 N N . LYS A 1 209 ? -17.642 0.584 0.470 1.00 53.38 209 LYS A N 1
ATOM 1635 C CA . LYS A 1 209 ? -18.455 1.012 -0.665 1.00 53.38 209 LYS A CA 1
ATOM 1636 C C . LYS A 1 209 ? -18.508 2.541 -0.631 1.00 53.38 209 LYS A C 1
ATOM 1638 O O . LYS A 1 209 ? -19.170 3.124 0.218 1.00 53.38 209 LYS A O 1
ATOM 1643 N N . GLY A 1 210 ? -17.758 3.190 -1.519 1.00 64.25 210 GLY A N 1
ATOM 1644 C CA . GLY A 1 210 ? -17.735 4.653 -1.648 1.00 64.25 210 GLY A CA 1
ATOM 1645 C C . GLY A 1 210 ? -16.347 5.287 -1.729 1.00 64.25 210 GLY A C 1
ATOM 1646 O O . GLY A 1 210 ? -16.257 6.472 -2.041 1.00 64.25 210 GLY A O 1
ATOM 1647 N N . LEU A 1 211 ? -15.266 4.530 -1.496 1.00 67.81 211 LEU A N 1
ATOM 1648 C CA . LEU A 1 211 ? -13.899 5.043 -1.672 1.00 67.81 211 LEU A CA 1
ATOM 1649 C C . LEU A 1 211 ? -13.297 4.762 -3.055 1.00 67.81 211 LEU A C 1
ATOM 1651 O O . LEU A 1 211 ? -12.321 5.408 -3.413 1.00 67.81 211 LEU A O 1
ATOM 1655 N N . GLY A 1 212 ? -13.876 3.849 -3.842 1.00 71.75 212 GLY A N 1
ATOM 1656 C CA . GLY A 1 212 ? -13.290 3.383 -5.107 1.00 71.75 212 GLY A CA 1
ATOM 1657 C C . GLY A 1 212 ? -13.012 4.495 -6.122 1.00 71.75 212 GLY A C 1
ATOM 1658 O O . GLY A 1 212 ? -11.894 4.600 -6.610 1.00 71.75 212 GLY A O 1
ATOM 1659 N N . SER A 1 213 ? -13.981 5.379 -6.389 1.00 77.94 213 SER A N 1
ATOM 1660 C CA . SER A 1 213 ? -13.782 6.502 -7.322 1.00 77.94 213 SER A CA 1
ATOM 1661 C C . SER A 1 213 ? -12.766 7.526 -6.807 1.00 77.94 213 SER A C 1
ATOM 1663 O O . SER A 1 213 ? -11.990 8.072 -7.586 1.00 77.94 213 SER A O 1
ATOM 1665 N N . PHE A 1 214 ? -12.735 7.758 -5.492 1.00 80.12 214 PHE A N 1
ATOM 1666 C CA . PHE A 1 214 ? -11.756 8.638 -4.859 1.00 80.12 214 PHE A CA 1
ATOM 1667 C C . PHE A 1 214 ? -10.337 8.067 -4.951 1.00 80.12 214 PHE A C 1
ATOM 1669 O O . PHE A 1 214 ? -9.427 8.794 -5.328 1.00 80.12 214 PHE A O 1
ATOM 1676 N N . LEU A 1 215 ? -10.152 6.783 -4.637 1.00 76.38 215 LEU A N 1
ATOM 1677 C CA . LEU A 1 215 ? -8.857 6.107 -4.725 1.00 76.38 215 LEU A CA 1
ATOM 1678 C C . LEU A 1 215 ? -8.377 6.027 -6.177 1.00 76.38 215 LEU A C 1
ATOM 1680 O O . LEU A 1 215 ? -7.223 6.336 -6.444 1.00 76.38 215 LEU A O 1
ATOM 1684 N N . ALA A 1 216 ? -9.270 5.718 -7.122 1.00 78.19 216 ALA A N 1
ATOM 1685 C CA . ALA A 1 216 ? -8.949 5.727 -8.546 1.00 78.19 216 ALA A CA 1
ATOM 1686 C C . ALA A 1 216 ? -8.476 7.112 -9.018 1.00 78.19 216 ALA A C 1
ATOM 1688 O O . ALA A 1 216 ? -7.458 7.214 -9.696 1.00 78.19 216 ALA A O 1
ATOM 1689 N N . ALA A 1 217 ? -9.165 8.188 -8.622 1.00 82.44 217 ALA A N 1
ATOM 1690 C CA . ALA A 1 217 ? -8.746 9.550 -8.950 1.00 82.44 217 ALA A CA 1
ATOM 1691 C C . ALA A 1 217 ? -7.427 9.936 -8.257 1.00 82.44 217 ALA A C 1
ATOM 1693 O O . ALA A 1 217 ? -6.545 10.514 -8.889 1.00 82.44 217 ALA A O 1
ATOM 1694 N N . LEU A 1 218 ? -7.267 9.602 -6.973 1.00 79.75 218 LEU A N 1
ATOM 1695 C CA . LEU A 1 218 ? -6.062 9.890 -6.193 1.00 79.75 218 LEU A CA 1
ATOM 1696 C C . LEU A 1 218 ? -4.837 9.204 -6.795 1.00 79.75 218 LEU A C 1
ATOM 1698 O O . LEU A 1 218 ? -3.824 9.852 -7.049 1.00 79.75 218 LEU A O 1
ATOM 1702 N N . PHE A 1 219 ? -4.922 7.905 -7.050 1.00 82.19 219 PHE A N 1
ATOM 1703 C CA . PHE A 1 219 ? -3.787 7.175 -7.583 1.00 82.19 219 PHE A CA 1
ATOM 1704 C C . PHE A 1 219 ? -3.579 7.404 -9.073 1.00 82.19 219 PHE A C 1
ATOM 1706 O O . PHE A 1 219 ? -2.435 7.469 -9.501 1.00 82.19 219 PHE A O 1
ATOM 1713 N N . GLY A 1 220 ? -4.642 7.624 -9.851 1.00 77.00 220 GLY A N 1
ATOM 1714 C CA . GLY A 1 220 ? -4.520 8.036 -11.248 1.00 77.00 220 GLY A CA 1
ATOM 1715 C C . GLY A 1 220 ? -3.793 9.375 -11.383 1.00 77.00 220 GLY A C 1
ATOM 1716 O O . GLY A 1 220 ? -2.853 9.492 -12.163 1.00 77.00 220 GLY A O 1
ATOM 1717 N N . THR A 1 221 ? -4.155 10.374 -10.570 1.00 81.12 221 THR A N 1
ATOM 1718 C CA . THR A 1 221 ? -3.444 11.666 -10.555 1.00 81.12 221 THR A CA 1
ATOM 1719 C C . THR A 1 221 ? -2.015 11.531 -10.039 1.00 81.12 221 THR A C 1
ATOM 1721 O O . THR A 1 221 ? -1.109 12.103 -10.635 1.00 81.12 221 THR A O 1
ATOM 1724 N N . THR A 1 222 ? -1.783 10.732 -8.994 1.00 77.69 222 THR A N 1
ATOM 1725 C CA . THR A 1 222 ? -0.430 10.474 -8.471 1.00 77.69 222 THR A CA 1
ATOM 1726 C C . THR A 1 222 ? 0.448 9.772 -9.509 1.00 77.69 222 THR A C 1
ATOM 1728 O O . THR A 1 222 ? 1.593 10.169 -9.693 1.00 77.69 222 THR A O 1
ATOM 1731 N N . ALA A 1 223 ? -0.088 8.793 -10.241 1.00 75.75 223 ALA A N 1
ATOM 1732 C CA . ALA A 1 223 ? 0.608 8.110 -11.327 1.00 75.75 223 ALA A CA 1
ATOM 1733 C C . ALA A 1 223 ? 0.971 9.074 -12.461 1.00 75.75 223 ALA A C 1
ATOM 1735 O O . ALA A 1 223 ? 2.117 9.096 -12.904 1.00 75.75 223 ALA A O 1
ATOM 1736 N N . VAL A 1 224 ? 0.025 9.920 -12.886 1.00 80.31 224 VAL A N 1
ATOM 1737 C CA . VAL A 1 224 ? 0.269 10.951 -13.905 1.00 80.31 224 VAL A CA 1
ATOM 1738 C C . VAL A 1 224 ? 1.346 11.930 -13.443 1.00 80.31 224 VAL A C 1
ATOM 1740 O O . VA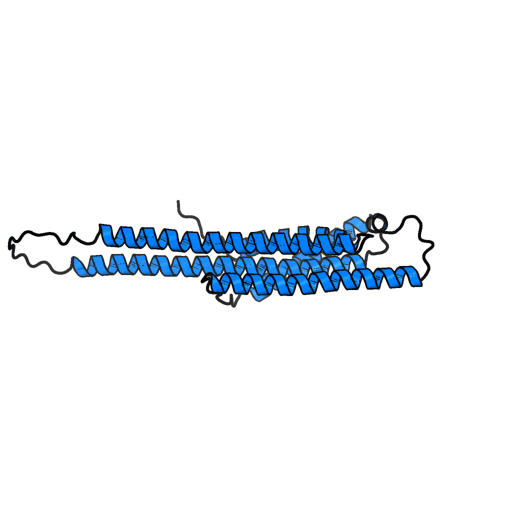L A 1 224 ? 2.278 12.195 -14.194 1.00 80.31 224 VAL A O 1
ATOM 1743 N N . ILE A 1 225 ? 1.276 12.423 -12.203 1.00 81.31 225 ILE A N 1
ATOM 1744 C CA . ILE A 1 225 ? 2.297 13.316 -11.638 1.00 81.31 225 ILE A CA 1
ATOM 1745 C C . ILE A 1 225 ? 3.658 12.618 -11.590 1.00 81.31 225 ILE A C 1
ATOM 1747 O O . ILE A 1 225 ? 4.652 13.221 -11.969 1.00 81.31 225 ILE A O 1
ATOM 1751 N N . ASN A 1 226 ? 3.718 11.354 -11.173 1.00 76.75 226 ASN A N 1
ATOM 1752 C CA . ASN A 1 226 ? 4.968 10.603 -11.081 1.00 76.75 226 ASN A CA 1
ATOM 1753 C C . ASN A 1 226 ? 5.604 10.379 -12.464 1.00 76.75 226 ASN A C 1
ATOM 1755 O O . ASN A 1 226 ? 6.813 10.537 -12.630 1.00 76.75 226 ASN A O 1
ATOM 1759 N N . ILE A 1 227 ? 4.781 10.093 -13.480 1.00 72.56 227 ILE A N 1
ATOM 1760 C CA . ILE A 1 227 ? 5.221 10.000 -14.876 1.00 72.56 227 ILE A CA 1
ATOM 1761 C C . ILE A 1 227 ? 5.689 11.365 -15.382 1.00 72.56 227 ILE A C 1
ATOM 1763 O O . ILE A 1 227 ? 6.742 11.423 -15.998 1.00 72.56 227 ILE A O 1
ATOM 1767 N N . ILE A 1 228 ? 4.965 12.456 -15.106 1.00 77.31 228 ILE A N 1
ATOM 1768 C CA . ILE A 1 228 ? 5.348 13.813 -15.532 1.00 77.31 228 ILE A CA 1
ATOM 1769 C C . ILE A 1 228 ? 6.641 14.263 -14.849 1.00 77.31 228 ILE A C 1
ATOM 1771 O O . ILE A 1 228 ? 7.512 14.791 -15.525 1.00 77.31 228 ILE A O 1
ATOM 1775 N N . ILE A 1 229 ? 6.794 14.058 -13.538 1.00 72.69 229 ILE A N 1
ATOM 1776 C CA . ILE A 1 229 ? 8.025 14.399 -12.811 1.00 72.69 229 ILE A CA 1
ATOM 1777 C C . ILE A 1 229 ? 9.193 13.608 -13.386 1.00 72.69 229 ILE A C 1
ATOM 1779 O O . ILE A 1 229 ? 10.224 14.199 -13.686 1.00 72.69 229 ILE A O 1
ATOM 1783 N N . SER A 1 230 ? 9.011 12.303 -13.599 1.00 66.56 230 SER A N 1
ATOM 1784 C CA . SER A 1 230 ? 10.017 11.471 -14.257 1.00 66.56 230 SER A CA 1
ATOM 1785 C C . SER A 1 230 ? 10.332 12.030 -15.648 1.00 66.56 230 SER A C 1
ATOM 1787 O O . SER A 1 230 ? 11.473 12.358 -15.929 1.00 66.56 230 SER A O 1
ATOM 1789 N N . ALA A 1 231 ? 9.324 12.265 -16.488 1.00 66.50 231 ALA A N 1
ATOM 1790 C CA . ALA A 1 231 ? 9.482 12.827 -17.826 1.00 66.50 231 ALA A CA 1
ATOM 1791 C C . ALA A 1 231 ? 10.242 14.159 -17.841 1.00 66.50 231 ALA A C 1
ATOM 1793 O O . ALA A 1 231 ? 11.145 14.325 -18.651 1.00 66.50 231 ALA A O 1
ATOM 1794 N N . MET A 1 232 ? 9.883 15.093 -16.954 1.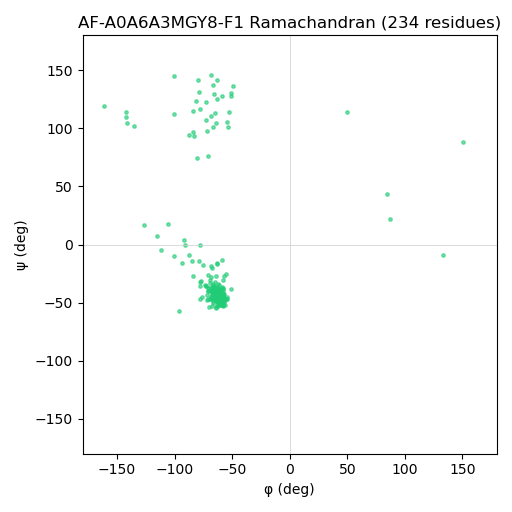00 67.12 232 MET A N 1
ATOM 1795 C CA . MET A 1 232 ? 10.488 16.424 -16.873 1.00 67.12 232 MET A CA 1
ATOM 1796 C C . MET A 1 232 ? 11.917 16.365 -16.337 1.00 67.12 232 MET A C 1
ATOM 1798 O O . MET A 1 232 ? 12.785 17.025 -16.886 1.00 67.12 232 MET A O 1
ATOM 1802 N N . MET A 1 233 ? 12.192 15.527 -15.333 1.00 61.75 233 MET A N 1
ATOM 1803 C CA . MET A 1 233 ? 13.561 15.280 -14.859 1.00 61.75 233 MET A CA 1
ATOM 1804 C C . MET A 1 233 ? 14.468 14.628 -15.917 1.00 61.75 233 MET A C 1
ATOM 1806 O O . MET A 1 233 ? 15.682 14.598 -15.731 1.00 61.75 233 MET A O 1
ATOM 1810 N N . PHE A 1 234 ? 13.894 14.072 -16.987 1.00 53.31 234 PHE A N 1
ATOM 1811 C CA . PHE A 1 234 ? 14.600 13.353 -18.052 1.00 53.31 234 PHE A CA 1
ATOM 1812 C C . PHE A 1 234 ? 14.508 14.043 -19.428 1.00 53.31 234 PHE A C 1
ATOM 1814 O O . PHE A 1 234 ? 14.891 13.444 -20.433 1.00 53.31 234 PHE A O 1
ATOM 1821 N N . LEU A 1 235 ? 13.959 15.262 -19.496 1.00 48.25 235 LEU A N 1
ATOM 1822 C CA . LEU A 1 235 ? 13.891 16.082 -20.715 1.00 48.25 235 LEU A CA 1
ATOM 1823 C C . LEU A 1 235 ? 14.775 17.344 -20.658 1.00 48.25 235 LEU A C 1
ATOM 1825 O O . LEU A 1 235 ? 14.869 18.026 -21.678 1.00 48.25 235 LEU A O 1
ATOM 1829 N N . ASP A 1 236 ? 15.422 17.617 -19.520 1.00 42.12 236 ASP A N 1
ATOM 1830 C CA . ASP A 1 236 ? 16.525 18.586 -19.371 1.00 42.12 236 ASP A CA 1
ATOM 1831 C C . ASP A 1 236 ? 17.891 17.895 -19.546 1.00 42.12 236 ASP A C 1
ATOM 1833 O O . ASP A 1 236 ? 18.802 18.518 -20.142 1.00 42.12 236 ASP A O 1
#

Nearest PDB structures (foldseek):
  1uru-assembly1_A-2  TM=2.579E-01  e=2.876E+00  Drosophila melanogaster
  2v1y-assembly1_B  TM=2.619E-01  e=4.927E+00  Homo sapiens

Foldseek 3Di:
DPPPDDDLLNLLLVQQLVLLQVLLVQLLVLLLAPDLVVSLVSLVVVLVVLLVVLVVVLCVLLVVLVVVVVVLVVVLVVPDDPPDDDDDDDDDDDPDPVVVSVCVNVVVVVVSVVVSVSSLQSSLSNLVSSLLSNVLSLVLNVVLCVVVVPFVVSCVSPDPDDPDDVVVVVVSVVSSVVSSVSSVVSSVVSSVVSVVVSVVSVRDNDPPVPCVVVSCVSSVVSSVVSNVVSVVVRVD

Sequence (236 aa):
MKKRIRSIRVMCILVGVPTVLIDTQARIVLLGMKNTGMAAVGTFAMALLEVCVRVAKAFVVTYSIRRRQEYLEKSIQAKAPGRVGGSRISIRSSVAPDERRLSSVVGKQLGFELWRHQRQAYHTAELNADMYAEYIAIGCSASILFFYSNHPYYSLLRPLNATTSASDEAARRLNQLEILLLQVVVEIVVDYTSIVLEITAGIEFDRIKGLGSFLAALFGTTAVINIIISAMMFLD

Organism: NCBI:txid53985

Secondary structure (DSSP, 8-state):
-------HHHHHHHHHHHHHHHHHHHHHHHHH-S-HHHHHHHHHHHHHHHHHHHHHHHHHHHHHHHHHHHHHHHHHHTTS----------------SHHHHHHHHHHHHHHHHHHHHHHHHHHHHHHHHHHHHHHHHHHHHHHHHHHSTTSHHHHTTS-TT----HHHHHHHHHHHHHHHHHHHHHHHHHHHHHHHHHHHTT------TTSHHHHHHHHHHHHHHHHHHHHHHTT-

pLDDT: mean 74.46, std 14.05, range [32.03, 91.25]